Protein AF-A0A9E2L867-F1 (afdb_monomer_lite)

Sequence (246 aa):
GWSMGWKINLWARMQDGDHAHDILELALRHHSTAGGGIYYNLYDAHAPFQIDGNFGACAGIAEMLMQSHTDTIQVLPALPQVWRNGSVKGLKAIGDFTVNVSWKDLKAQTVDIISNQGSPLYVSYPGISTATVYVNEKEVKTESNDWNAISIPAKKGDKVKIDCSKISTQINQTVDNSDFSLDVRNNTVTVKGCNVHQVVVYDVEGHILLTTQKPCFKLKNHASPMYLIQVTDKKGNVNTRKLVLS

Organism: NCBI:txid2838725

pLDDT: mean 86.7, std 15.32, range [28.11, 98.81]

Structure (mmCIF, N/CA/C/O backbone):
data_AF-A0A9E2L867-F1
#
_entry.id   AF-A0A9E2L867-F1
#
loop_
_atom_site.group_PDB
_atom_site.id
_atom_site.type_symbol
_atom_site.label_atom_id
_atom_site.label_alt_id
_atom_site.label_comp_id
_atom_site.label_asym_id
_atom_site.label_entity_id
_atom_site.label_seq_id
_atom_site.pdbx_PDB_ins_code
_atom_site.Cartn_x
_atom_site.Cartn_y
_atom_site.Cartn_z
_atom_site.occupancy
_atom_site.B_iso_or_equiv
_atom_site.auth_seq_id
_atom_site.auth_comp_id
_atom_site.auth_asym_id
_atom_site.auth_atom_id
_atom_site.pdbx_PDB_model_num
ATOM 1 N N . GLY A 1 1 ? 12.820 -5.263 -19.225 1.00 88.81 1 GLY A N 1
ATOM 2 C CA . GLY A 1 1 ? 11.409 -5.317 -18.858 1.00 88.81 1 GLY A CA 1
ATOM 3 C C . GLY A 1 1 ? 11.121 -6.084 -17.604 1.00 88.81 1 GLY A C 1
ATOM 4 O O . GLY A 1 1 ? 11.364 -5.545 -16.527 1.00 88.81 1 GLY A O 1
ATOM 5 N N . TRP A 1 2 ? 10.666 -7.339 -17.727 1.00 94.50 2 TRP A N 1
ATOM 6 C CA . TRP A 1 2 ? 10.175 -8.169 -16.611 1.00 94.50 2 TRP A CA 1
ATOM 7 C C . TRP A 1 2 ? 10.971 -8.084 -15.308 1.00 94.50 2 TRP A C 1
ATOM 9 O O . TRP A 1 2 ? 10.367 -8.009 -14.246 1.00 94.50 2 TRP A O 1
ATOM 19 N N . SER A 1 3 ? 12.310 -8.076 -15.352 1.00 96.38 3 SER A N 1
ATOM 20 C CA . SER A 1 3 ? 13.127 -8.029 -14.130 1.00 96.38 3 SER A CA 1
ATOM 21 C C . SER A 1 3 ? 12.886 -6.747 -13.326 1.00 96.38 3 SER A C 1
ATOM 23 O O . SER A 1 3 ? 12.857 -6.794 -12.100 1.00 96.38 3 SER A O 1
ATOM 25 N N . MET A 1 4 ? 12.664 -5.613 -13.996 1.00 96.56 4 MET A N 1
ATOM 26 C CA . MET A 1 4 ? 12.284 -4.362 -13.335 1.00 96.56 4 MET A CA 1
ATOM 27 C C . MET A 1 4 ? 10.847 -4.438 -12.823 1.00 96.56 4 MET A C 1
ATOM 29 O O . MET A 1 4 ? 10.626 -4.156 -11.652 1.00 96.56 4 MET A O 1
ATOM 33 N N . GLY A 1 5 ? 9.904 -4.924 -13.640 1.00 97.69 5 GLY A N 1
ATOM 34 C CA . GLY A 1 5 ? 8.522 -5.168 -13.207 1.00 97.69 5 GLY A CA 1
ATOM 35 C C . GLY A 1 5 ? 8.452 -6.016 -11.932 1.00 97.69 5 GLY A C 1
ATOM 36 O O . GLY A 1 5 ? 7.800 -5.639 -10.962 1.00 97.69 5 GLY A O 1
ATOM 37 N N . TRP A 1 6 ? 9.204 -7.115 -11.875 1.00 98.56 6 TRP A N 1
ATOM 38 C CA . TRP A 1 6 ? 9.294 -7.974 -10.696 1.00 98.56 6 TRP A CA 1
ATOM 39 C C . TRP A 1 6 ? 9.925 -7.246 -9.503 1.00 98.56 6 TRP A C 1
ATOM 41 O O . TRP A 1 6 ? 9.378 -7.288 -8.405 1.00 98.56 6 TRP A O 1
ATOM 51 N N . LYS A 1 7 ? 11.032 -6.523 -9.703 1.00 98.44 7 LYS A N 1
ATOM 52 C CA . LYS A 1 7 ? 11.689 -5.759 -8.630 1.00 98.44 7 LYS A CA 1
ATOM 53 C C . LYS A 1 7 ? 10.795 -4.675 -8.027 1.00 98.44 7 LYS A C 1
ATOM 55 O O . LYS A 1 7 ? 10.839 -4.516 -6.815 1.00 98.44 7 LYS A O 1
ATOM 60 N N . ILE A 1 8 ? 9.966 -3.986 -8.819 1.00 98.75 8 ILE A N 1
ATOM 61 C CA . ILE A 1 8 ? 8.985 -3.018 -8.290 1.00 98.75 8 ILE A CA 1
ATOM 62 C C . ILE A 1 8 ? 8.047 -3.723 -7.300 1.00 98.75 8 ILE A C 1
ATOM 64 O O . ILE A 1 8 ? 7.869 -3.252 -6.182 1.00 98.75 8 ILE A O 1
ATOM 68 N N . ASN A 1 9 ? 7.505 -4.888 -7.672 1.00 98.81 9 ASN A N 1
ATOM 69 C CA . ASN A 1 9 ? 6.627 -5.672 -6.795 1.00 98.81 9 ASN A CA 1
ATOM 70 C C . ASN A 1 9 ? 7.356 -6.174 -5.535 1.00 98.81 9 ASN A C 1
ATOM 72 O O . ASN A 1 9 ? 6.785 -6.153 -4.448 1.00 98.81 9 ASN A O 1
ATOM 76 N N . LEU A 1 10 ? 8.615 -6.611 -5.658 1.00 98.38 10 LEU A N 1
ATOM 77 C CA . LEU A 1 10 ? 9.413 -7.056 -4.509 1.00 98.38 10 LEU A CA 1
ATOM 78 C C . LEU A 1 10 ? 9.672 -5.914 -3.521 1.00 98.38 10 LEU A C 1
ATOM 80 O O . LEU A 1 10 ? 9.473 -6.102 -2.326 1.00 98.38 10 LEU A O 1
ATOM 84 N N . TRP A 1 11 ? 10.061 -4.734 -4.004 1.00 96.88 11 TRP A N 1
ATOM 85 C CA . TRP A 1 11 ? 10.279 -3.569 -3.144 1.00 96.88 11 TRP A CA 1
ATOM 86 C C . TRP A 1 11 ? 8.982 -3.044 -2.529 1.00 96.88 11 TRP A C 1
ATOM 88 O O . TRP A 1 11 ? 8.958 -2.730 -1.341 1.00 96.88 11 TRP A O 1
ATOM 98 N N . ALA A 1 12 ? 7.874 -3.072 -3.277 1.00 96.25 12 ALA A N 1
ATOM 99 C CA . ALA A 1 12 ? 6.555 -2.785 -2.723 1.00 96.25 12 ALA A CA 1
ATOM 100 C C . ALA A 1 12 ? 6.206 -3.742 -1.565 1.00 96.25 12 ALA A C 1
ATOM 102 O O . ALA A 1 12 ? 5.717 -3.310 -0.522 1.00 96.25 12 ALA A O 1
ATOM 103 N N . ARG A 1 13 ? 6.518 -5.040 -1.697 1.00 93.88 13 ARG A N 1
ATOM 104 C CA . ARG A 1 13 ? 6.331 -6.042 -0.629 1.00 93.88 13 ARG A CA 1
ATOM 105 C C . ARG A 1 13 ? 7.261 -5.863 0.563 1.00 93.88 13 ARG A C 1
ATOM 107 O O . ARG A 1 13 ? 6.879 -6.217 1.671 1.00 93.88 13 ARG A O 1
ATOM 114 N N . MET A 1 14 ? 8.444 -5.298 0.348 1.00 91.25 14 MET A N 1
ATOM 115 C CA . MET A 1 14 ? 9.359 -4.888 1.418 1.00 91.25 14 MET A CA 1
ATOM 116 C C . MET A 1 14 ? 8.940 -3.569 2.086 1.00 91.25 14 MET A C 1
ATOM 118 O O . MET A 1 14 ? 9.647 -3.102 2.971 1.00 91.25 14 MET A O 1
ATOM 122 N N . GLN A 1 15 ? 7.807 -2.982 1.677 1.00 92.38 15 GLN A N 1
ATOM 123 C CA . GLN A 1 15 ? 7.295 -1.703 2.181 1.00 92.38 15 GLN A CA 1
ATOM 124 C C . GLN A 1 15 ? 8.260 -0.527 1.943 1.00 92.38 15 GLN A C 1
ATOM 126 O O . GLN A 1 15 ? 8.223 0.482 2.644 1.00 92.38 15 GLN A O 1
ATOM 131 N N . ASP A 1 16 ? 9.102 -0.636 0.911 1.00 93.62 16 ASP A N 1
ATOM 132 C CA . ASP A 1 16 ? 10.067 0.387 0.514 1.00 93.62 16 ASP A CA 1
ATOM 133 C C . ASP A 1 16 ? 9.605 1.066 -0.783 1.00 93.62 16 ASP A C 1
ATOM 135 O O . ASP A 1 16 ? 9.941 0.667 -1.904 1.00 93.62 16 ASP A O 1
ATOM 139 N N . GLY A 1 17 ? 8.745 2.073 -0.610 1.00 89.81 17 GLY A N 1
ATOM 140 C CA . GLY A 1 17 ? 8.107 2.786 -1.716 1.00 89.81 17 GLY A CA 1
ATOM 141 C C . GLY A 1 17 ? 9.085 3.581 -2.575 1.00 89.81 17 GLY A C 1
ATOM 142 O O . GLY A 1 17 ? 8.927 3.635 -3.793 1.00 89.81 17 GLY A O 1
ATOM 143 N N . ASP A 1 18 ? 10.117 4.161 -1.965 1.00 94.56 18 ASP A N 1
ATOM 144 C CA . ASP A 1 18 ? 11.097 4.976 -2.685 1.00 94.56 18 ASP A CA 1
ATOM 145 C C . ASP A 1 18 ? 11.961 4.102 -3.604 1.00 94.56 18 ASP A C 1
ATOM 147 O O . ASP A 1 18 ? 12.069 4.397 -4.794 1.00 94.56 18 ASP A O 1
ATOM 151 N N . HIS A 1 19 ? 12.461 2.955 -3.127 1.00 94.88 19 HIS A N 1
ATOM 152 C CA . HIS A 1 19 ? 13.177 2.025 -4.007 1.00 94.88 19 HIS A CA 1
ATOM 153 C C . HIS A 1 19 ? 12.268 1.430 -5.090 1.00 94.88 19 HIS A C 1
ATOM 155 O O . HIS A 1 19 ? 12.700 1.262 -6.233 1.00 94.88 19 HIS A O 1
ATOM 161 N N . ALA A 1 20 ? 11.006 1.119 -4.775 1.00 97.31 20 ALA A N 1
ATOM 162 C CA . ALA A 1 20 ? 10.052 0.662 -5.785 1.00 97.31 20 ALA A CA 1
ATOM 163 C C . ALA A 1 20 ? 9.837 1.725 -6.881 1.00 97.31 20 ALA A C 1
ATOM 165 O O . ALA A 1 20 ? 9.810 1.387 -8.070 1.00 97.31 20 ALA A O 1
ATOM 166 N N . HIS A 1 21 ? 9.758 3.001 -6.497 1.00 98.31 21 HIS A N 1
ATOM 167 C CA . HIS A 1 21 ? 9.667 4.130 -7.417 1.00 98.31 21 HIS A CA 1
ATOM 168 C C . HIS A 1 21 ? 10.936 4.307 -8.262 1.00 98.31 21 HIS A C 1
ATOM 170 O O . HIS A 1 21 ? 10.825 4.479 -9.473 1.00 98.31 21 HIS A O 1
ATOM 176 N N . ASP A 1 22 ? 12.130 4.182 -7.681 1.00 97.62 22 ASP A N 1
ATOM 177 C CA . ASP A 1 22 ? 13.393 4.258 -8.428 1.00 97.62 22 ASP A CA 1
ATOM 178 C C . ASP A 1 22 ? 13.456 3.205 -9.548 1.00 97.62 22 ASP A C 1
ATOM 180 O O . ASP A 1 22 ? 13.860 3.488 -10.681 1.00 97.62 22 ASP A O 1
ATOM 184 N N . ILE A 1 23 ? 13.008 1.973 -9.272 1.00 98.12 23 ILE A N 1
ATOM 185 C CA . ILE A 1 23 ? 12.921 0.929 -10.304 1.00 98.12 23 ILE A CA 1
ATOM 186 C C . ILE A 1 23 ? 11.825 1.245 -11.330 1.00 98.12 23 ILE A C 1
ATOM 188 O O . ILE A 1 23 ? 12.016 0.965 -12.515 1.00 98.12 23 ILE A O 1
ATOM 192 N N . LEU A 1 24 ? 10.697 1.832 -10.918 1.00 98.25 24 LEU A N 1
ATOM 193 C CA . LEU A 1 24 ? 9.655 2.284 -11.844 1.00 98.25 24 LEU A CA 1
ATOM 194 C C . LEU A 1 24 ? 10.183 3.366 -12.797 1.00 98.25 24 LEU A C 1
ATOM 196 O O . LEU A 1 24 ? 9.936 3.279 -13.999 1.00 98.25 24 LEU A O 1
ATOM 200 N N . GLU A 1 25 ? 10.964 4.332 -12.310 1.00 97.19 25 GLU A N 1
ATOM 201 C CA . GLU A 1 25 ? 11.621 5.319 -13.169 1.00 97.19 25 GLU A CA 1
ATOM 202 C C . GLU A 1 25 ? 12.556 4.652 -14.177 1.00 97.19 25 GLU A C 1
ATOM 204 O O . GLU A 1 25 ? 12.525 4.993 -15.359 1.00 97.19 25 GLU A O 1
ATOM 209 N N . LEU A 1 26 ? 13.359 3.673 -13.741 1.00 95.25 26 LEU A N 1
ATOM 210 C CA . LEU A 1 26 ? 14.217 2.892 -14.637 1.00 95.25 26 LEU A CA 1
ATOM 211 C C . LEU A 1 26 ? 13.401 2.133 -15.691 1.00 95.25 26 LEU A C 1
ATOM 213 O O . LEU A 1 26 ? 13.794 2.114 -16.858 1.00 95.25 26 LEU A O 1
ATOM 217 N N . ALA A 1 27 ? 12.263 1.551 -15.304 1.00 96.06 27 ALA A N 1
ATOM 218 C CA . ALA A 1 27 ? 11.367 0.845 -16.214 1.00 96.06 27 ALA A CA 1
ATOM 219 C C . ALA A 1 27 ? 10.760 1.771 -17.275 1.00 96.06 27 ALA A C 1
ATOM 221 O O . ALA A 1 27 ? 10.546 1.334 -18.400 1.00 96.06 27 ALA A O 1
ATOM 222 N N . LEU A 1 28 ? 10.541 3.047 -16.945 1.00 95.81 28 LEU A N 1
ATOM 223 C CA . LEU A 1 28 ? 9.977 4.060 -17.840 1.00 95.81 28 LEU A CA 1
ATOM 224 C C . LEU A 1 28 ? 11.028 4.822 -18.667 1.00 95.81 28 LEU A C 1
ATOM 226 O O . LEU A 1 28 ? 10.673 5.713 -19.441 1.00 95.81 28 LEU A O 1
ATOM 230 N N . ARG A 1 29 ? 12.322 4.498 -18.551 1.00 94.69 29 ARG A N 1
ATOM 231 C CA . ARG A 1 29 ? 13.351 5.107 -19.409 1.00 94.69 29 ARG A CA 1
ATOM 232 C C . ARG A 1 29 ? 13.223 4.610 -20.841 1.00 94.69 29 ARG A C 1
ATOM 234 O O . ARG A 1 29 ? 13.004 3.426 -21.083 1.00 94.69 29 ARG A O 1
ATOM 241 N N . HIS A 1 30 ? 13.423 5.511 -21.800 1.00 93.88 30 HIS A N 1
ATOM 242 C CA . HIS A 1 30 ? 13.415 5.133 -23.207 1.00 93.88 30 HIS A CA 1
ATOM 243 C C . HIS A 1 30 ? 14.561 4.158 -23.514 1.00 93.88 30 HIS A C 1
ATOM 245 O O . HIS A 1 30 ? 15.718 4.416 -23.175 1.00 93.88 30 HIS A O 1
ATOM 251 N N . HIS A 1 31 ? 14.244 3.055 -24.187 1.00 89.19 31 HIS A N 1
ATOM 252 C CA . HIS A 1 31 ? 15.231 2.086 -24.643 1.00 89.19 31 HIS A CA 1
ATOM 253 C C . HIS A 1 31 ? 16.136 2.715 -25.715 1.00 89.19 31 HIS A C 1
ATOM 255 O O . HIS A 1 31 ? 15.649 3.266 -26.700 1.00 89.19 31 HIS A O 1
ATOM 261 N N . SER A 1 32 ? 17.455 2.648 -25.537 1.00 80.56 32 SER A N 1
ATOM 262 C CA . SER A 1 32 ? 18.424 3.208 -26.490 1.00 80.56 32 SER A CA 1
ATOM 263 C C . SER A 1 32 ? 19.054 2.128 -27.374 1.00 80.56 32 SER A C 1
ATOM 265 O O . SER A 1 32 ? 18.771 2.062 -28.566 1.00 80.56 32 SER A O 1
ATOM 267 N N . THR A 1 33 ? 19.905 1.283 -26.794 1.00 71.69 33 THR A N 1
ATOM 268 C CA . THR A 1 33 ? 20.704 0.282 -27.531 1.00 71.69 33 THR A CA 1
ATOM 269 C C . THR A 1 33 ? 20.981 -0.989 -26.729 1.00 71.69 33 THR A C 1
ATOM 271 O O . THR A 1 33 ? 21.202 -2.044 -27.317 1.00 71.69 33 THR A O 1
ATOM 274 N N . ALA A 1 34 ? 20.961 -0.917 -25.394 1.00 70.69 34 ALA A N 1
ATOM 275 C CA . ALA A 1 34 ? 21.124 -2.055 -24.495 1.00 70.69 34 ALA A CA 1
ATOM 276 C C . ALA A 1 34 ? 20.344 -1.821 -23.191 1.00 70.69 34 ALA A C 1
ATOM 278 O O . ALA A 1 34 ? 20.189 -0.683 -22.752 1.00 70.69 34 ALA A O 1
ATOM 279 N N . GLY A 1 35 ? 19.881 -2.906 -22.566 1.00 78.69 35 GLY A N 1
ATOM 280 C CA . GLY A 1 35 ? 19.093 -2.857 -21.333 1.00 78.69 35 GLY A CA 1
ATOM 281 C C . GLY A 1 35 ? 17.586 -2.701 -21.559 1.00 78.69 35 GLY A C 1
ATOM 282 O O . GLY A 1 35 ? 17.114 -2.499 -22.680 1.00 78.69 35 GLY A O 1
ATOM 283 N N . GLY A 1 36 ? 16.832 -2.848 -20.469 1.00 89.00 36 GLY A N 1
ATOM 284 C CA . GLY A 1 36 ? 15.380 -2.700 -20.486 1.00 89.00 36 GLY A CA 1
ATOM 285 C C . GLY A 1 36 ? 14.922 -1.241 -20.442 1.00 89.00 36 GLY A C 1
ATOM 286 O O . GLY A 1 36 ? 15.728 -0.342 -20.226 1.00 89.00 36 GLY A O 1
ATOM 287 N N . GLY A 1 37 ? 13.623 -1.026 -20.626 1.00 94.62 37 GLY A N 1
ATOM 288 C CA . GLY A 1 37 ? 12.999 0.297 -20.620 1.00 94.62 37 GLY A CA 1
ATOM 289 C C . GLY A 1 37 ? 11.674 0.255 -21.372 1.00 94.62 37 GLY A C 1
ATOM 290 O O . GLY A 1 37 ? 11.035 -0.794 -21.422 1.00 94.62 37 GLY A O 1
ATOM 291 N N . ILE A 1 38 ? 11.319 1.351 -22.033 1.00 96.94 38 ILE A N 1
ATOM 292 C CA . ILE A 1 38 ? 10.152 1.447 -22.916 1.00 96.94 38 ILE A CA 1
ATOM 293 C C . ILE A 1 38 ? 10.519 1.983 -24.300 1.00 96.94 38 ILE A C 1
ATOM 295 O O . ILE A 1 38 ? 11.453 2.766 -24.460 1.00 96.94 38 ILE A O 1
ATOM 299 N N . TYR A 1 39 ? 9.757 1.591 -25.313 1.00 96.56 39 TYR A N 1
ATOM 300 C CA . TYR A 1 39 ? 9.776 2.221 -26.633 1.00 96.56 39 TYR A CA 1
ATOM 301 C C . TYR A 1 39 ? 8.926 3.506 -26.652 1.00 96.56 39 TYR A C 1
ATOM 303 O O . TYR A 1 39 ? 8.175 3.786 -25.718 1.00 96.56 39 TYR A O 1
ATOM 311 N N . TYR A 1 40 ? 8.972 4.271 -27.751 1.00 95.25 40 TYR A N 1
ATOM 312 C CA . TYR A 1 40 ? 8.141 5.473 -27.947 1.00 95.25 40 TYR A CA 1
ATOM 313 C C . TYR A 1 40 ? 6.630 5.237 -27.791 1.00 95.25 40 TYR A C 1
ATOM 315 O O . TYR A 1 40 ? 5.901 6.150 -27.415 1.00 95.25 40 TYR A O 1
ATOM 323 N N . ASN A 1 41 ? 6.150 4.022 -28.064 1.00 96.88 41 ASN A N 1
ATOM 324 C CA . ASN A 1 41 ? 4.749 3.628 -27.883 1.00 96.88 41 ASN A CA 1
ATOM 325 C C . ASN A 1 41 ? 4.447 3.083 -26.470 1.00 96.88 41 ASN A C 1
ATOM 327 O O . ASN A 1 41 ? 3.397 2.479 -26.268 1.00 96.88 41 ASN A O 1
ATOM 331 N N . LEU A 1 42 ? 5.364 3.271 -25.513 1.00 97.38 42 LEU A N 1
ATOM 332 C CA . LEU A 1 42 ? 5.300 2.786 -24.129 1.00 97.38 42 LEU A CA 1
ATOM 333 C C . LEU A 1 42 ? 5.305 1.258 -23.972 1.00 97.38 42 LEU A C 1
ATOM 335 O O . LEU A 1 42 ? 5.071 0.751 -22.873 1.00 97.38 42 LEU A O 1
ATOM 339 N N . TYR A 1 43 ? 5.578 0.504 -25.037 1.00 97.62 43 TYR A N 1
ATOM 340 C CA . TYR A 1 43 ? 5.777 -0.936 -24.913 1.00 97.62 43 TYR A CA 1
ATOM 341 C C . TYR A 1 43 ? 7.076 -1.220 -24.179 1.00 97.62 43 TYR A C 1
ATOM 343 O O . TYR A 1 43 ? 8.097 -0.588 -24.449 1.00 97.62 43 TYR A O 1
ATOM 351 N N . ASP A 1 44 ? 7.028 -2.184 -23.267 1.00 97.50 44 ASP A N 1
ATOM 352 C CA . ASP A 1 44 ? 8.193 -2.622 -22.525 1.00 97.50 44 ASP A CA 1
ATOM 353 C C . ASP A 1 44 ? 9.240 -3.244 -23.454 1.00 97.50 44 ASP A C 1
ATOM 355 O O . ASP A 1 44 ? 8.944 -3.997 -24.388 1.00 97.50 44 ASP A O 1
ATOM 359 N N . ALA A 1 45 ? 10.490 -2.890 -23.183 1.00 96.06 45 ALA A N 1
ATOM 360 C CA . ALA A 1 45 ? 11.661 -3.405 -23.852 1.00 96.06 45 ALA A CA 1
ATOM 361 C C . ALA A 1 45 ? 12.399 -4.381 -22.929 1.00 96.06 45 ALA A C 1
ATOM 363 O O . ALA A 1 45 ? 12.858 -4.033 -21.830 1.00 96.06 45 ALA A O 1
ATOM 364 N N . HIS A 1 46 ? 12.601 -5.605 -23.418 1.00 92.31 46 HIS A N 1
ATOM 365 C CA . HIS A 1 46 ? 13.541 -6.548 -22.834 1.00 92.31 46 HIS A CA 1
ATOM 366 C C . HIS A 1 46 ? 15.007 -6.182 -23.134 1.00 92.31 46 HIS A C 1
ATOM 368 O O . HIS A 1 46 ? 15.767 -6.040 -22.176 1.00 92.31 46 HIS A O 1
ATOM 374 N N . ALA A 1 47 ? 15.476 -5.965 -24.376 1.00 86.50 47 ALA A N 1
ATOM 375 C CA . ALA A 1 47 ? 14.843 -6.023 -25.713 1.00 86.50 47 ALA A CA 1
ATOM 376 C C . ALA A 1 47 ? 14.783 -7.452 -26.323 1.00 86.50 47 ALA A C 1
ATOM 378 O O . ALA A 1 47 ? 15.566 -8.307 -25.890 1.00 86.50 47 ALA A O 1
ATOM 379 N N . PRO A 1 48 ? 13.898 -7.740 -27.312 1.00 92.69 48 PRO A N 1
ATOM 380 C CA . PRO A 1 48 ? 12.931 -6.852 -27.989 1.00 92.69 48 PRO A CA 1
ATOM 381 C C . PRO A 1 48 ? 11.675 -6.581 -27.132 1.00 92.69 48 PRO A C 1
ATOM 383 O O . PRO A 1 48 ? 11.735 -6.707 -25.911 1.00 92.69 48 PRO A O 1
ATOM 386 N N . PHE A 1 49 ? 10.552 -6.187 -27.742 1.00 96.00 49 PHE A N 1
ATOM 387 C CA . PHE A 1 49 ? 9.267 -6.054 -27.048 1.00 96.00 49 PHE A CA 1
ATOM 388 C C . PHE A 1 49 ? 8.906 -7.320 -26.264 1.00 96.00 49 PHE A C 1
ATOM 390 O O . PHE A 1 49 ? 8.885 -8.415 -26.829 1.00 96.00 49 PHE A O 1
ATOM 397 N N . GLN A 1 50 ? 8.587 -7.139 -24.983 1.00 96.81 50 GLN A N 1
ATOM 398 C CA . GLN A 1 50 ? 7.993 -8.156 -24.124 1.00 96.81 50 GLN A CA 1
ATOM 399 C C . GLN A 1 50 ? 6.952 -7.495 -23.229 1.00 96.81 50 GLN A C 1
ATOM 401 O O . GLN A 1 50 ? 7.254 -6.559 -22.510 1.00 96.81 50 GLN A O 1
ATOM 406 N N . ILE A 1 51 ? 5.708 -7.966 -23.254 1.00 98.06 51 ILE A N 1
ATOM 407 C CA . ILE A 1 51 ? 4.611 -7.284 -22.544 1.00 98.06 51 ILE A CA 1
ATOM 408 C C . ILE A 1 51 ? 4.663 -7.457 -21.014 1.00 98.06 51 ILE A C 1
ATOM 410 O O . ILE A 1 51 ? 3.968 -6.763 -20.271 1.00 98.06 51 ILE A O 1
ATOM 414 N N . ASP A 1 52 ? 5.486 -8.388 -20.533 1.00 98.25 52 ASP A N 1
ATOM 415 C CA . ASP A 1 52 ? 5.618 -8.733 -19.118 1.00 98.25 52 ASP A CA 1
ATOM 416 C C . ASP A 1 52 ? 5.990 -7.536 -18.229 1.00 98.25 52 ASP A C 1
ATOM 418 O O . ASP A 1 52 ? 5.417 -7.378 -17.150 1.00 98.25 52 ASP A O 1
ATOM 422 N N . GLY A 1 53 ? 6.881 -6.650 -18.679 1.00 97.75 53 GLY A N 1
ATOM 423 C CA . GLY A 1 53 ? 7.265 -5.459 -17.926 1.00 97.75 53 GLY A CA 1
ATOM 424 C C . GLY A 1 53 ? 6.145 -4.424 -17.814 1.00 97.75 53 GLY A C 1
ATOM 425 O O . GLY A 1 53 ? 6.003 -3.819 -16.752 1.00 97.75 53 GLY A O 1
ATOM 426 N N . ASN A 1 54 ? 5.283 -4.282 -18.830 1.00 98.56 54 ASN A N 1
ATOM 427 C CA . ASN A 1 54 ? 4.105 -3.411 -18.747 1.00 98.56 54 ASN A CA 1
ATOM 428 C C . ASN A 1 54 ? 3.139 -3.888 -17.653 1.00 98.56 54 ASN A C 1
ATOM 430 O O . ASN A 1 54 ? 2.725 -3.101 -16.798 1.00 98.56 54 ASN A O 1
ATOM 434 N N . PHE A 1 55 ? 2.798 -5.181 -17.658 1.00 98.69 55 PHE A N 1
ATOM 435 C CA . PHE A 1 55 ? 1.908 -5.754 -16.645 1.00 98.69 55 PHE A CA 1
ATOM 436 C C . PHE A 1 55 ? 2.554 -5.759 -15.258 1.00 98.69 55 PHE A C 1
ATOM 438 O O . PHE A 1 55 ? 1.899 -5.407 -14.279 1.00 98.69 55 PHE A O 1
ATOM 445 N N . GLY A 1 56 ? 3.846 -6.081 -15.177 1.00 98.56 56 GLY A N 1
ATOM 446 C CA . GLY A 1 56 ? 4.609 -6.059 -13.934 1.00 98.56 56 GLY A CA 1
ATOM 447 C C . GLY A 1 56 ? 4.673 -4.668 -13.302 1.00 98.56 56 GLY A C 1
ATOM 448 O O . GLY A 1 56 ? 4.459 -4.545 -12.099 1.00 98.56 56 GLY A O 1
ATOM 449 N N . ALA A 1 57 ? 4.901 -3.617 -14.096 1.00 98.50 57 ALA A N 1
ATOM 450 C CA . ALA A 1 57 ? 4.902 -2.237 -13.610 1.00 98.50 57 ALA A CA 1
ATOM 451 C C . ALA A 1 57 ? 3.514 -1.803 -13.114 1.00 98.50 57 ALA A C 1
ATOM 453 O O . ALA A 1 57 ? 3.405 -1.221 -12.037 1.00 98.50 57 ALA A O 1
ATOM 454 N N . CYS A 1 58 ? 2.446 -2.136 -13.849 1.00 98.62 58 CYS A N 1
ATOM 455 C CA . CYS A 1 58 ? 1.074 -1.853 -13.422 1.00 98.62 58 CYS A CA 1
ATOM 456 C C . CYS A 1 58 ? 0.733 -2.550 -12.092 1.00 98.62 58 CYS A C 1
ATOM 458 O O . CYS A 1 58 ? 0.235 -1.901 -11.171 1.00 98.62 58 CYS A O 1
ATOM 460 N N . ALA A 1 59 ? 1.067 -3.838 -11.964 1.00 98.75 59 ALA A N 1
ATOM 461 C CA . ALA A 1 59 ? 0.895 -4.590 -10.722 1.00 98.75 59 ALA A CA 1
ATOM 462 C C . ALA A 1 59 ? 1.716 -3.991 -9.569 1.00 98.75 59 ALA A C 1
ATOM 464 O O . ALA A 1 59 ? 1.194 -3.809 -8.474 1.00 98.75 59 ALA A O 1
ATOM 465 N N . GLY A 1 60 ? 2.964 -3.593 -9.832 1.00 98.69 60 GLY A N 1
ATOM 466 C CA . GLY A 1 60 ? 3.836 -2.979 -8.833 1.00 98.69 60 GLY A CA 1
ATOM 467 C C . GLY A 1 60 ? 3.303 -1.642 -8.313 1.00 98.69 60 GLY A C 1
ATOM 468 O O . GLY A 1 60 ? 3.348 -1.392 -7.113 1.00 98.69 60 GLY A O 1
ATOM 469 N N . ILE A 1 61 ? 2.724 -0.811 -9.189 1.00 98.81 61 ILE A N 1
ATOM 470 C CA . ILE A 1 61 ? 2.037 0.425 -8.782 1.00 98.81 61 ILE A CA 1
ATOM 471 C C . ILE A 1 61 ? 0.853 0.114 -7.860 1.00 98.81 61 ILE A C 1
ATOM 473 O O . ILE A 1 61 ? 0.679 0.790 -6.846 1.00 98.81 61 ILE A O 1
ATOM 477 N N . ALA A 1 62 ? 0.055 -0.909 -8.177 1.00 98.75 62 ALA A N 1
ATOM 478 C CA . ALA A 1 62 ? -1.046 -1.324 -7.313 1.00 98.75 62 ALA A CA 1
ATOM 479 C C . ALA A 1 62 ? -0.542 -1.813 -5.941 1.00 98.75 62 ALA A C 1
ATOM 481 O O . ALA A 1 62 ? -1.059 -1.355 -4.926 1.00 98.75 62 ALA A O 1
ATOM 482 N N . GLU A 1 63 ? 0.502 -2.649 -5.903 1.00 98.69 63 GLU A N 1
ATOM 483 C CA . GLU A 1 63 ? 1.089 -3.199 -4.668 1.00 98.69 63 GLU A CA 1
ATOM 484 C C . GLU A 1 63 ? 1.753 -2.138 -3.775 1.00 98.69 63 GLU A C 1
ATOM 486 O O . GLU A 1 63 ? 1.795 -2.306 -2.555 1.00 98.69 63 GLU A O 1
ATOM 491 N N . MET A 1 64 ? 2.249 -1.031 -4.344 1.00 98.69 64 MET A N 1
ATOM 492 C CA . MET A 1 64 ? 2.726 0.113 -3.552 1.00 98.69 64 MET A CA 1
ATOM 493 C C . MET A 1 64 ? 1.585 0.817 -2.805 1.00 98.69 64 MET A C 1
ATOM 495 O O . MET A 1 64 ? 1.759 1.295 -1.682 1.00 98.69 64 MET A O 1
ATOM 499 N N . LEU A 1 65 ? 0.404 0.882 -3.427 1.00 98.81 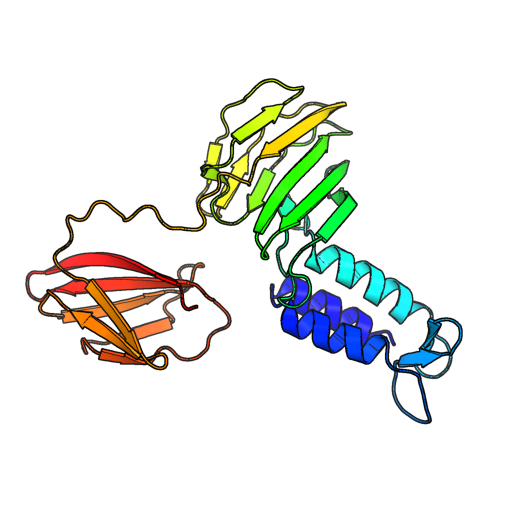65 LEU A N 1
ATOM 500 C CA . LEU A 1 65 ? -0.753 1.627 -2.929 1.00 98.81 65 LEU A CA 1
ATOM 501 C C . LEU A 1 65 ? -1.688 0.779 -2.057 1.00 98.81 65 LEU A C 1
ATOM 503 O O . LEU A 1 65 ? -2.368 1.325 -1.185 1.00 98.81 65 LEU A O 1
ATOM 507 N N . MET A 1 66 ? -1.739 -0.535 -2.277 1.00 98.62 66 MET A N 1
ATOM 508 C CA . MET A 1 66 ? -2.563 -1.461 -1.507 1.00 98.62 66 MET A CA 1
ATOM 509 C C . MET A 1 66 ? -2.044 -2.896 -1.613 1.00 98.62 66 MET A C 1
ATOM 511 O O . MET A 1 66 ? -1.749 -3.374 -2.703 1.00 98.62 66 MET A O 1
ATOM 515 N N . GLN A 1 67 ? -2.047 -3.622 -0.497 1.00 98.19 67 GLN A N 1
ATOM 516 C CA . GLN A 1 67 ? -1.805 -5.068 -0.469 1.00 98.19 67 GLN A CA 1
ATOM 517 C C . GLN A 1 67 ? -2.960 -5.784 0.230 1.00 98.19 67 GLN A C 1
ATOM 519 O O . GLN A 1 67 ? -3.631 -5.205 1.077 1.00 98.19 67 GLN A O 1
ATOM 524 N N . SER A 1 68 ? -3.223 -7.043 -0.130 1.00 97.12 68 SER A N 1
ATOM 525 C CA . SER A 1 68 ? -4.294 -7.839 0.505 1.00 97.12 68 SER A CA 1
ATOM 526 C C . SER A 1 68 ? -3.969 -9.325 0.679 1.00 97.12 68 SER A C 1
ATOM 528 O O . SER A 1 68 ? -4.851 -10.133 0.944 1.00 97.12 68 SER A O 1
ATOM 530 N N . HIS A 1 69 ? -2.697 -9.698 0.534 1.00 92.44 69 HIS A N 1
ATOM 531 C CA . HIS A 1 69 ? -2.247 -11.092 0.474 1.00 92.44 69 HIS A CA 1
ATOM 532 C C . HIS A 1 69 ? -2.242 -11.835 1.821 1.00 92.44 69 HIS A C 1
ATOM 534 O O . HIS A 1 69 ? -2.042 -13.044 1.832 1.00 92.44 69 HIS A O 1
ATOM 540 N N . THR A 1 70 ? -2.454 -11.133 2.937 1.00 87.25 70 THR A N 1
ATOM 541 C CA . THR A 1 70 ? -2.498 -11.697 4.300 1.00 87.25 70 THR A CA 1
ATOM 542 C C . THR A 1 70 ? -3.895 -11.581 4.917 1.00 87.25 70 THR A C 1
ATOM 544 O O . THR A 1 70 ? -4.023 -11.251 6.096 1.00 87.25 70 THR A O 1
ATOM 547 N N . ASP A 1 71 ? -4.944 -11.708 4.097 1.00 85.00 71 ASP A N 1
ATOM 548 C CA . ASP A 1 71 ? -6.358 -11.549 4.489 1.00 85.00 71 ASP A CA 1
ATOM 549 C C . ASP A 1 71 ? -6.693 -10.203 5.171 1.00 85.00 71 ASP A C 1
ATOM 551 O O . ASP A 1 71 ? -7.739 -10.027 5.791 1.00 85.00 71 ASP A O 1
ATOM 555 N N . THR A 1 72 ? -5.797 -9.224 5.036 1.00 92.38 72 THR A N 1
ATOM 556 C CA . THR A 1 72 ? -5.905 -7.870 5.580 1.00 92.38 72 THR A CA 1
ATOM 557 C C . THR A 1 72 ? -5.585 -6.882 4.476 1.00 92.38 72 THR A C 1
ATOM 559 O O . THR A 1 72 ? -4.552 -6.999 3.817 1.00 92.38 72 THR A O 1
ATOM 562 N N . ILE A 1 73 ? -6.458 -5.898 4.277 1.00 97.69 73 ILE A N 1
ATOM 563 C CA . ILE A 1 73 ? -6.229 -4.807 3.333 1.00 97.69 73 ILE A CA 1
ATOM 564 C C . ILE A 1 73 ? -5.238 -3.833 3.968 1.00 97.69 73 ILE A C 1
ATOM 566 O O . ILE A 1 73 ? -5.595 -3.073 4.866 1.00 97.69 73 ILE A O 1
ATOM 570 N N . GLN A 1 74 ? -3.998 -3.845 3.492 1.00 96.19 74 GLN A N 1
ATOM 571 C CA . GLN A 1 74 ? -2.974 -2.890 3.891 1.00 96.19 74 GLN A CA 1
ATOM 572 C C . GLN A 1 74 ? -3.058 -1.653 3.002 1.00 96.19 74 GLN A C 1
ATOM 574 O O . GLN A 1 74 ? -2.960 -1.751 1.777 1.00 96.19 74 GLN A O 1
ATOM 579 N N . VAL A 1 75 ? -3.257 -0.491 3.618 1.00 97.12 75 VAL A N 1
ATOM 580 C CA . VAL A 1 75 ? -3.445 0.786 2.921 1.00 97.12 75 VAL A CA 1
ATOM 581 C C . VAL A 1 75 ? -2.111 1.518 2.802 1.00 97.12 75 VAL A C 1
ATOM 583 O O . VAL A 1 75 ? -1.456 1.756 3.813 1.00 97.12 75 VAL A O 1
ATOM 586 N N . LEU A 1 76 ? -1.743 1.923 1.580 1.00 96.50 76 LEU A N 1
ATOM 587 C CA . LEU A 1 76 ? -0.512 2.668 1.275 1.00 96.50 76 LEU A CA 1
ATOM 588 C C . LEU A 1 76 ? 0.765 2.038 1.882 1.00 96.50 76 LEU A C 1
ATOM 590 O O . LEU A 1 76 ? 1.558 2.764 2.485 1.00 96.50 76 LEU A O 1
ATOM 594 N N . PRO A 1 77 ? 0.974 0.710 1.758 1.00 94.69 77 PRO A N 1
ATOM 595 C CA . PRO A 1 77 ? 2.066 0.017 2.443 1.00 94.69 77 PRO A CA 1
ATOM 596 C C . PRO A 1 77 ? 3.457 0.452 1.966 1.00 94.69 77 PRO A C 1
ATOM 598 O O . PRO A 1 77 ? 4.408 0.352 2.730 1.00 94.69 77 PRO A O 1
ATOM 601 N N . ALA A 1 78 ? 3.588 0.944 0.730 1.00 95.38 78 ALA A N 1
ATOM 602 C CA . ALA A 1 78 ? 4.856 1.400 0.167 1.00 95.38 78 ALA A CA 1
ATOM 603 C C . ALA A 1 78 ? 4.655 2.681 -0.664 1.00 95.38 78 ALA A C 1
ATOM 605 O O . ALA A 1 78 ? 5.037 2.741 -1.830 1.00 95.38 78 ALA A O 1
ATOM 606 N N . LEU A 1 79 ? 3.997 3.698 -0.092 1.00 96.12 79 LEU A N 1
ATOM 607 C CA . LEU A 1 79 ? 3.791 4.985 -0.768 1.00 96.12 79 LEU A CA 1
ATOM 608 C C . LEU A 1 79 ? 5.131 5.736 -0.928 1.00 96.12 79 LEU A C 1
ATOM 610 O O . LEU A 1 79 ? 5.725 6.098 0.090 1.00 96.12 79 LEU A O 1
ATOM 614 N N . PRO A 1 80 ? 5.589 6.035 -2.160 1.00 92.50 80 PRO A N 1
ATOM 615 C CA . PRO A 1 80 ? 6.814 6.803 -2.374 1.00 92.50 80 PRO A CA 1
ATOM 616 C C . PRO A 1 80 ? 6.671 8.252 -1.892 1.00 92.50 80 PRO A C 1
ATOM 618 O O . PRO A 1 80 ? 5.625 8.880 -2.088 1.00 92.50 80 PRO A O 1
ATOM 621 N N . GLN A 1 81 ? 7.744 8.835 -1.355 1.00 87.81 81 GLN A N 1
ATOM 622 C CA . GLN A 1 81 ? 7.783 10.219 -0.853 1.00 87.81 81 GLN A CA 1
ATOM 623 C C . GLN A 1 81 ? 7.422 11.249 -1.931 1.00 87.81 81 GLN A C 1
ATOM 625 O O . GLN A 1 81 ? 6.813 12.288 -1.658 1.00 87.81 81 GLN A O 1
ATOM 630 N N . VAL A 1 82 ? 7.767 10.949 -3.184 1.00 90.94 82 VAL A N 1
ATOM 631 C CA . VAL A 1 82 ? 7.466 11.800 -4.340 1.00 90.94 82 VAL A CA 1
ATOM 632 C C . VAL A 1 82 ? 5.966 11.875 -4.646 1.00 90.94 82 VAL A C 1
ATOM 634 O O . VAL A 1 82 ? 5.498 12.873 -5.196 1.00 90.94 82 VAL A O 1
ATOM 637 N N . TRP A 1 83 ? 5.170 10.883 -4.234 1.00 96.81 83 TRP A N 1
ATOM 638 C CA . TRP A 1 83 ? 3.712 10.873 -4.391 1.00 96.81 83 TRP A CA 1
ATOM 639 C C . TRP A 1 83 ? 3.039 11.525 -3.187 1.00 96.81 83 TRP A C 1
ATOM 64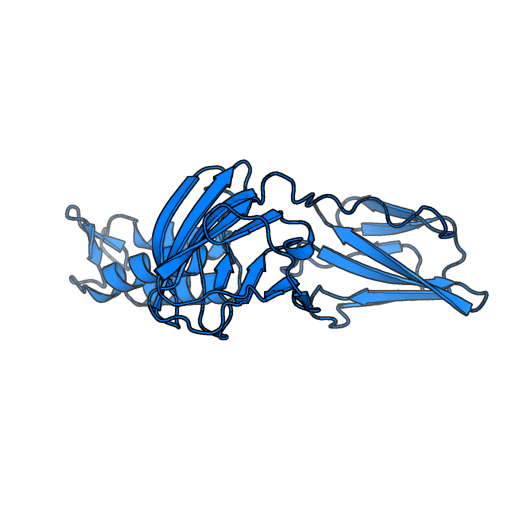1 O O . TRP A 1 83 ? 2.178 10.944 -2.533 1.00 96.81 83 TRP A O 1
ATOM 651 N N . ARG A 1 84 ? 3.420 12.768 -2.887 1.00 89.81 84 ARG A N 1
ATOM 652 C CA . ARG A 1 84 ? 2.995 13.470 -1.668 1.00 89.81 84 ARG A CA 1
ATOM 653 C C . ARG A 1 84 ? 1.478 13.573 -1.499 1.00 89.81 84 ARG A C 1
ATOM 655 O O . ARG A 1 84 ? 0.976 13.473 -0.382 1.00 89.81 84 ARG A O 1
ATOM 662 N N . ASN A 1 85 ? 0.751 13.785 -2.592 1.00 96.75 85 ASN A N 1
ATOM 663 C CA . ASN A 1 85 ? -0.704 13.914 -2.606 1.00 96.75 85 ASN A CA 1
ATOM 664 C C . ASN A 1 85 ? -1.268 13.107 -3.770 1.00 96.75 85 ASN A C 1
ATOM 666 O O . ASN A 1 85 ? -0.688 13.119 -4.856 1.00 96.75 85 ASN A O 1
ATOM 670 N N . GLY A 1 86 ? -2.417 12.468 -3.577 1.00 98.38 86 GLY A N 1
ATOM 671 C CA . GLY A 1 86 ? -3.037 11.707 -4.649 1.00 98.38 86 GLY A CA 1
ATOM 672 C C . GLY A 1 86 ? -4.253 10.908 -4.214 1.00 98.38 86 GLY A C 1
ATOM 673 O O . GLY A 1 86 ? -4.749 11.013 -3.091 1.00 98.38 86 GLY A O 1
ATOM 674 N N . SER A 1 87 ? -4.766 10.124 -5.154 1.00 98.69 87 SER A N 1
ATOM 675 C CA . SER A 1 87 ? -5.841 9.175 -4.899 1.00 98.69 87 SER A CA 1
ATOM 676 C C . SER A 1 87 ? -5.795 8.034 -5.902 1.00 98.69 87 SER A C 1
ATOM 678 O O . SER A 1 87 ? -5.402 8.239 -7.050 1.00 98.69 87 SER A O 1
ATOM 680 N N . VAL A 1 88 ? -6.276 6.867 -5.490 1.00 98.69 88 VAL A N 1
ATOM 681 C CA . VAL A 1 88 ? -6.500 5.703 -6.346 1.00 98.69 88 VAL A CA 1
ATOM 682 C C . VAL A 1 88 ? -7.924 5.201 -6.142 1.00 98.69 88 VAL A C 1
ATOM 684 O O . VAL A 1 88 ? -8.462 5.260 -5.034 1.00 98.69 88 VAL A O 1
ATOM 687 N N . LYS A 1 89 ? -8.563 4.743 -7.219 1.00 98.62 89 LYS A N 1
ATOM 688 C CA . LYS A 1 89 ? -9.937 4.237 -7.191 1.00 98.62 89 LYS A CA 1
ATOM 689 C C . LYS A 1 89 ? -10.038 2.905 -7.916 1.00 98.62 89 LYS A C 1
ATOM 691 O O . LYS A 1 89 ? -9.409 2.723 -8.954 1.00 98.62 89 LYS A O 1
ATOM 696 N N . GLY A 1 90 ? -10.875 2.015 -7.394 1.00 98.44 90 GLY A N 1
ATOM 697 C CA . GLY A 1 90 ? -11.233 0.759 -8.046 1.00 98.44 90 GLY A CA 1
ATOM 698 C C . GLY A 1 90 ? -10.234 -0.383 -7.864 1.00 98.44 90 GLY A C 1
ATOM 699 O O . GLY A 1 90 ? -10.327 -1.361 -8.604 1.00 98.44 90 GLY A O 1
ATOM 700 N N . LEU A 1 91 ? -9.307 -0.304 -6.901 1.00 98.56 91 LEU A N 1
ATOM 701 C CA . LEU A 1 91 ? -8.428 -1.437 -6.601 1.00 98.56 91 LEU A CA 1
ATOM 702 C C . LEU A 1 91 ? -9.251 -2.612 -6.066 1.00 98.56 91 LEU A C 1
ATOM 704 O O . LEU A 1 91 ? -10.224 -2.424 -5.334 1.00 98.56 91 LEU A O 1
ATOM 708 N N . LYS A 1 92 ? -8.863 -3.831 -6.437 1.00 98.06 92 LYS A N 1
ATOM 709 C CA . LYS A 1 92 ? -9.519 -5.063 -5.992 1.00 98.06 92 LYS A CA 1
ATOM 710 C C . LYS A 1 92 ? -8.659 -5.747 -4.942 1.00 98.06 92 LYS A C 1
ATOM 712 O O . LYS A 1 92 ? -7.493 -6.025 -5.202 1.00 98.06 92 LYS A O 1
ATOM 717 N N . ALA A 1 93 ? -9.237 -6.021 -3.778 1.00 98.00 93 ALA A N 1
ATOM 718 C CA . ALA A 1 93 ? -8.585 -6.792 -2.723 1.00 98.00 93 ALA A CA 1
ATOM 719 C C . ALA A 1 93 ? -9.175 -8.207 -2.621 1.00 98.00 93 ALA A C 1
ATOM 721 O O . ALA A 1 93 ? -10.332 -8.440 -2.996 1.00 98.00 93 ALA A O 1
ATOM 722 N N . ILE A 1 94 ? -8.374 -9.144 -2.103 1.00 96.44 94 ILE A N 1
ATOM 723 C CA . ILE A 1 94 ? -8.802 -10.514 -1.779 1.00 96.44 94 ILE A CA 1
ATOM 724 C C . ILE A 1 94 ? -10.025 -10.465 -0.850 1.00 96.44 94 ILE A C 1
ATOM 726 O O . ILE A 1 94 ? -10.118 -9.604 0.016 1.00 96.44 94 ILE A O 1
ATOM 730 N N . GLY A 1 95 ? -10.996 -11.355 -1.076 1.00 95.25 95 GLY A N 1
ATOM 731 C CA . GLY A 1 95 ? -12.323 -11.289 -0.445 1.00 95.25 95 GLY A CA 1
ATOM 732 C C . GLY A 1 95 ? -13.369 -10.511 -1.256 1.00 95.25 95 GLY A C 1
ATOM 733 O O . GLY A 1 95 ? -14.501 -10.362 -0.794 1.00 95.25 95 GLY A O 1
ATOM 734 N N . ASP A 1 96 ? -13.003 -10.083 -2.473 1.00 96.81 96 ASP A N 1
ATOM 735 C CA . ASP A 1 96 ? -13.826 -9.323 -3.421 1.00 96.81 96 ASP A CA 1
ATOM 736 C C . ASP A 1 96 ? -14.266 -7.965 -2.856 1.00 96.81 96 ASP A C 1
ATOM 738 O O . ASP A 1 96 ? -15.436 -7.582 -2.885 1.00 96.81 96 ASP A O 1
ATOM 742 N N . PHE A 1 97 ? -13.297 -7.199 -2.357 1.00 98.38 97 PHE A N 1
ATOM 743 C CA . PHE A 1 97 ? -13.511 -5.802 -1.989 1.00 98.38 97 PHE A CA 1
ATOM 744 C C . PHE A 1 97 ? -13.102 -4.876 -3.131 1.00 98.38 97 PHE A C 1
ATOM 746 O O . PHE A 1 97 ? -12.156 -5.158 -3.870 1.00 98.38 97 PHE A O 1
ATOM 753 N N . THR A 1 98 ? -13.814 -3.763 -3.280 1.00 98.62 98 THR A N 1
ATOM 754 C CA . THR A 1 98 ? -13.392 -2.651 -4.143 1.00 98.62 98 THR A CA 1
ATOM 755 C C . THR A 1 98 ? -12.952 -1.501 -3.255 1.00 98.62 98 THR A C 1
ATOM 757 O O . THR A 1 98 ? -13.748 -1.046 -2.439 1.00 98.62 98 THR A O 1
ATOM 760 N N . VAL A 1 99 ? -11.714 -1.040 -3.409 1.00 98.81 99 VAL A N 1
ATOM 761 C CA . VAL A 1 99 ? -11.063 -0.090 -2.504 1.00 98.81 99 VAL A CA 1
ATOM 762 C C . VAL A 1 99 ? -10.681 1.181 -3.254 1.00 98.81 99 VAL A C 1
ATOM 764 O O . VAL A 1 99 ? -10.088 1.145 -4.336 1.00 98.81 99 VAL A O 1
ATOM 767 N N . ASN A 1 100 ? -11.005 2.317 -2.648 1.00 98.81 100 ASN A N 1
ATOM 768 C CA . ASN A 1 100 ? -10.530 3.634 -3.034 1.00 98.81 100 ASN A CA 1
ATOM 769 C C . ASN A 1 100 ? -9.738 4.223 -1.869 1.00 98.81 100 ASN A C 1
ATOM 771 O O . ASN A 1 100 ? -10.158 4.113 -0.719 1.00 98.81 100 ASN A O 1
ATOM 775 N N . VAL A 1 101 ? -8.625 4.885 -2.164 1.00 98.75 101 VAL A N 1
ATOM 776 C CA . VAL A 1 101 ? -7.787 5.541 -1.157 1.00 98.75 101 VAL A CA 1
ATOM 777 C C . VAL A 1 101 ? -7.476 6.951 -1.626 1.00 98.75 101 VAL A C 1
ATOM 779 O O . VAL A 1 101 ? -7.129 7.159 -2.788 1.00 98.75 101 VAL A O 1
ATOM 782 N N . SER A 1 102 ? -7.574 7.923 -0.727 1.00 98.62 102 SER A N 1
ATOM 783 C CA . SER A 1 102 ? -7.049 9.271 -0.939 1.00 98.62 102 SER A CA 1
ATOM 784 C C . SER A 1 102 ? -5.985 9.585 0.103 1.00 98.62 102 SER A C 1
ATOM 786 O O . SER A 1 102 ? -6.073 9.130 1.244 1.00 98.62 102 SER A O 1
ATOM 788 N N . TRP A 1 103 ? -4.970 10.356 -0.278 1.00 97.75 103 TRP A N 1
ATOM 789 C CA . TRP A 1 103 ? -3.912 10.775 0.631 1.00 97.75 103 TRP A CA 1
ATOM 790 C C . TRP A 1 103 ? -3.449 12.202 0.354 1.00 97.75 103 TRP A C 1
ATOM 792 O O . TRP A 1 103 ? -3.525 12.718 -0.765 1.00 97.75 103 TRP A O 1
ATOM 802 N N . LYS A 1 104 ? -2.953 12.839 1.409 1.00 94.12 104 LYS A N 1
ATOM 803 C CA . LYS A 1 104 ? -2.396 14.187 1.395 1.00 94.12 104 LYS A CA 1
ATOM 804 C C . LYS A 1 104 ? -1.238 14.249 2.376 1.00 94.12 104 LYS A C 1
ATOM 806 O O . LYS A 1 104 ? -1.334 13.674 3.458 1.00 94.12 104 LYS A O 1
ATOM 811 N N . ASP A 1 105 ? -0.162 14.927 1.995 1.00 87.25 105 ASP A N 1
ATOM 812 C CA . ASP A 1 105 ? 1.067 15.010 2.788 1.00 87.25 105 ASP A CA 1
ATOM 813 C C . ASP A 1 105 ? 1.541 13.622 3.258 1.00 87.25 105 ASP A C 1
ATOM 815 O O . ASP A 1 105 ? 1.891 13.430 4.421 1.00 87.25 105 ASP A O 1
ATOM 819 N N . LEU A 1 106 ? 1.495 12.651 2.333 1.00 85.00 106 LEU A N 1
ATOM 820 C CA . LEU A 1 106 ? 1.858 11.238 2.520 1.00 85.00 106 LEU A CA 1
ATOM 821 C C . LEU A 1 106 ? 1.012 10.479 3.556 1.00 85.00 106 LEU A C 1
ATOM 823 O O . LEU A 1 106 ? 1.388 9.401 4.010 1.00 85.00 106 LEU A O 1
ATOM 827 N N . LYS A 1 107 ? -0.153 11.018 3.927 1.00 85.88 107 LYS A N 1
ATOM 828 C CA . LYS A 1 107 ? -1.064 10.417 4.906 1.00 85.88 107 LYS A CA 1
ATOM 829 C C . LYS A 1 107 ? -2.421 10.137 4.292 1.00 85.88 107 LYS A C 1
ATOM 831 O O . LYS A 1 107 ? -2.994 11.016 3.639 1.00 85.88 107 LYS A O 1
ATOM 836 N N . ALA A 1 108 ? -2.951 8.941 4.541 1.00 93.62 108 ALA A N 1
ATOM 837 C CA . ALA A 1 108 ? -4.298 8.578 4.132 1.00 93.62 108 ALA A CA 1
ATOM 838 C C . ALA A 1 108 ? -5.298 9.584 4.714 1.00 93.62 108 ALA A C 1
ATOM 840 O O . ALA A 1 108 ? -5.220 9.949 5.885 1.00 93.62 108 ALA A O 1
ATOM 841 N N . GLN A 1 109 ? -6.226 10.042 3.883 1.00 96.19 109 GLN A N 1
ATOM 842 C CA . GLN A 1 109 ? -7.317 10.930 4.277 1.00 96.19 109 GLN A CA 1
ATOM 843 C C . GLN A 1 109 ? -8.613 10.135 4.366 1.00 96.19 109 GLN A C 1
ATOM 845 O O . GLN A 1 109 ? -9.290 10.168 5.389 1.00 96.19 109 GLN A O 1
ATOM 850 N N . THR A 1 110 ? -8.929 9.371 3.321 1.00 98.00 110 THR A N 1
ATOM 851 C CA . THR A 1 110 ? -10.091 8.482 3.303 1.00 98.00 110 THR A CA 1
ATOM 852 C C . THR A 1 110 ? -9.748 7.143 2.674 1.00 98.00 110 THR A C 1
ATOM 854 O O . THR A 1 110 ? -8.976 7.076 1.713 1.00 98.00 110 THR A O 1
ATOM 857 N N . VAL A 1 111 ? -10.372 6.089 3.196 1.00 98.50 111 VAL A N 1
ATOM 858 C CA . VAL A 1 111 ? -10.405 4.761 2.577 1.00 98.50 111 VAL A CA 1
ATOM 859 C C . VAL A 1 111 ? -11.866 4.361 2.420 1.00 98.50 111 VAL A C 1
ATOM 861 O O . VAL A 1 111 ? -12.570 4.194 3.414 1.00 98.50 111 VAL A O 1
ATOM 864 N N . ASP A 1 112 ? -12.327 4.231 1.179 1.00 98.62 112 ASP A N 1
ATOM 865 C CA . ASP A 1 112 ? -13.691 3.804 0.864 1.00 98.62 112 ASP A CA 1
ATOM 866 C C . ASP A 1 112 ? -13.657 2.375 0.321 1.00 98.62 112 ASP A C 1
ATOM 868 O O . ASP A 1 112 ? -12.933 2.084 -0.632 1.00 98.62 112 ASP A O 1
ATOM 872 N N . ILE A 1 113 ? -14.444 1.482 0.914 1.00 98.69 113 ILE A N 1
ATOM 873 C CA . ILE A 1 113 ? -14.445 0.051 0.613 1.00 98.69 113 ILE A CA 1
ATOM 874 C C . ILE A 1 113 ? -15.874 -0.402 0.322 1.00 98.69 113 ILE A C 1
ATOM 876 O O . ILE A 1 113 ? -16.797 -0.120 1.081 1.00 98.69 113 ILE A O 1
ATOM 880 N N . ILE A 1 114 ? -16.058 -1.143 -0.766 1.00 98.50 114 ILE A N 1
ATOM 881 C CA . ILE A 1 114 ? -17.304 -1.854 -1.068 1.00 98.50 114 ILE A CA 1
ATOM 882 C C . ILE A 1 114 ? -17.067 -3.342 -0.821 1.00 98.50 114 ILE A C 1
ATOM 884 O O . ILE A 1 114 ? -16.205 -3.937 -1.472 1.00 98.50 114 ILE A O 1
ATOM 888 N N . SER A 1 115 ? -17.834 -3.941 0.092 1.00 97.62 115 SER A N 1
ATOM 889 C CA . SER A 1 115 ? -17.817 -5.387 0.342 1.00 97.62 115 SER A CA 1
ATOM 890 C C . SER A 1 115 ? -18.747 -6.102 -0.631 1.00 97.62 115 SER A C 1
ATOM 892 O O . SER A 1 115 ? -19.959 -6.109 -0.442 1.00 97.62 115 SER A O 1
ATOM 894 N N . ASN A 1 116 ? -18.223 -6.707 -1.701 1.00 96.69 116 ASN A N 1
ATOM 895 C CA . ASN A 1 116 ? -19.090 -7.280 -2.742 1.00 96.69 116 ASN A CA 1
ATOM 896 C C . ASN A 1 116 ? -19.628 -8.678 -2.387 1.00 96.69 116 ASN A C 1
ATOM 898 O O . ASN A 1 116 ? -20.652 -9.088 -2.935 1.00 96.69 116 ASN A O 1
ATOM 902 N N . GLN A 1 117 ? -18.983 -9.395 -1.457 1.00 94.00 117 GLN A N 1
ATOM 903 C CA . GLN A 1 117 ? -19.401 -10.743 -1.035 1.00 94.00 117 GLN A CA 1
ATOM 904 C C . GLN A 1 117 ? -19.692 -10.881 0.462 1.00 94.00 117 GLN A C 1
ATOM 906 O O . GLN A 1 117 ? -20.271 -11.888 0.859 1.00 94.00 117 GLN A O 1
ATOM 911 N N . GLY A 1 118 ? -19.372 -9.882 1.294 1.00 91.00 118 GLY A N 1
ATOM 912 C CA . GLY A 1 118 ? -19.570 -9.986 2.745 1.00 91.00 118 GLY A CA 1
ATOM 913 C C . GLY A 1 118 ? -18.525 -10.848 3.455 1.00 91.00 118 GLY A C 1
ATOM 914 O O . GLY A 1 118 ? -18.813 -11.387 4.519 1.00 91.00 118 GLY A O 1
ATOM 915 N N . SER A 1 119 ? -17.339 -10.999 2.862 1.00 91.19 119 SER A N 1
ATOM 916 C CA . SER A 1 119 ? -16.183 -11.626 3.509 1.00 91.19 119 SER A CA 1
ATOM 917 C C . SER A 1 119 ? -15.771 -10.837 4.766 1.00 91.19 119 SER A C 1
ATOM 919 O O . SER A 1 119 ? -16.013 -9.625 4.812 1.00 91.19 119 SER A O 1
ATOM 921 N N . PRO A 1 120 ? -15.119 -11.471 5.761 1.00 92.38 120 PRO A N 1
ATOM 922 C CA . PRO A 1 120 ? -14.514 -10.753 6.882 1.00 92.38 120 PRO A CA 1
ATOM 923 C C . PRO A 1 120 ? -13.604 -9.621 6.391 1.00 92.38 120 PRO A C 1
ATOM 925 O O . PRO A 1 120 ? -12.771 -9.835 5.509 1.00 92.38 120 PRO A O 1
ATOM 928 N N . LEU A 1 121 ? -13.793 -8.415 6.930 1.00 95.56 121 LEU A N 1
ATOM 929 C CA . LEU A 1 121 ? -13.070 -7.221 6.502 1.00 95.56 121 LEU A CA 1
ATOM 930 C C . LEU A 1 121 ? -12.086 -6.782 7.584 1.00 95.56 121 LEU A C 1
ATOM 932 O O . LEU A 1 121 ? -12.487 -6.271 8.631 1.00 95.56 121 LEU A O 1
ATOM 936 N N . TYR A 1 122 ? -10.802 -6.922 7.272 1.00 95.50 122 TYR A N 1
ATOM 937 C CA . TYR A 1 122 ? -9.700 -6.395 8.065 1.00 95.50 122 TYR A CA 1
ATOM 938 C C . TYR A 1 122 ? -8.961 -5.330 7.266 1.00 95.50 122 TYR A C 1
ATOM 940 O O . TYR A 1 122 ? -8.653 -5.528 6.088 1.00 95.50 122 TYR A O 1
ATOM 948 N N . VAL A 1 123 ? -8.667 -4.200 7.905 1.00 95.81 123 VAL A N 1
ATOM 949 C CA . VAL A 1 123 ? -7.931 -3.094 7.283 1.00 95.81 123 VAL A CA 1
ATOM 950 C C . VAL A 1 123 ? -6.802 -2.670 8.202 1.00 95.81 123 VAL A C 1
ATOM 952 O O . VAL A 1 123 ? -7.041 -2.455 9.389 1.00 95.81 123 VAL A O 1
ATOM 955 N N . SER A 1 124 ? -5.592 -2.525 7.666 1.00 91.12 124 SER A N 1
ATOM 956 C CA . SER A 1 124 ? -4.432 -2.039 8.409 1.00 91.12 124 SER A CA 1
ATOM 957 C C . SER A 1 124 ? -3.892 -0.735 7.838 1.00 91.12 124 SER A C 1
ATOM 959 O O . SER A 1 124 ? -3.715 -0.578 6.627 1.00 91.12 124 SER A O 1
ATOM 961 N 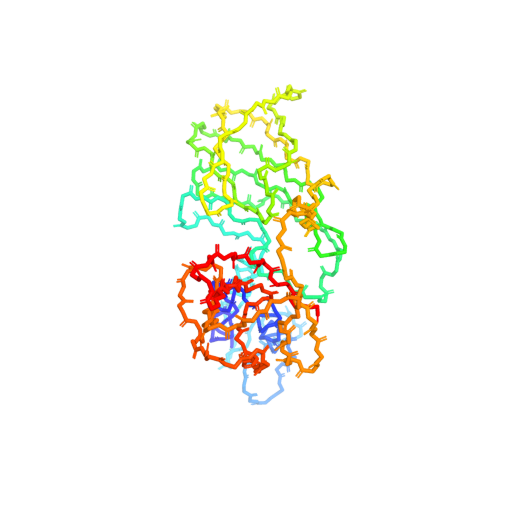N . TYR A 1 125 ? -3.596 0.194 8.741 1.00 88.00 125 TYR A N 1
ATOM 962 C CA . TYR A 1 125 ? -2.931 1.461 8.454 1.00 88.00 125 TYR A CA 1
ATOM 963 C C . TYR A 1 125 ? -2.313 2.001 9.757 1.00 88.00 125 TYR A C 1
ATOM 965 O O . TYR A 1 125 ? -2.886 1.789 10.831 1.00 88.00 125 TYR A O 1
ATOM 973 N N . PRO A 1 126 ? -1.165 2.703 9.731 1.00 80.81 126 PRO A N 1
ATOM 974 C CA . PRO A 1 126 ? -0.584 3.268 10.947 1.00 80.81 126 PRO A CA 1
ATOM 975 C C . PRO A 1 126 ? -1.575 4.158 11.716 1.00 80.81 126 PRO A C 1
ATOM 977 O O . PRO A 1 126 ? -2.060 5.157 11.194 1.00 80.81 126 PRO A O 1
ATOM 980 N N . GLY A 1 127 ? -1.866 3.803 12.974 1.00 77.00 127 GLY A N 1
ATOM 981 C CA . GLY A 1 127 ? -2.790 4.557 13.834 1.00 77.00 127 GLY A CA 1
ATOM 982 C C . GLY A 1 127 ? -4.282 4.347 13.541 1.00 77.00 127 GLY A C 1
ATOM 983 O O . GLY A 1 127 ? -5.112 5.074 14.091 1.00 77.00 127 GLY A O 1
ATOM 984 N N . ILE A 1 128 ? -4.643 3.355 12.716 1.00 83.75 128 ILE A N 1
ATOM 985 C CA . ILE A 1 128 ? -6.029 3.108 12.278 1.00 83.75 128 ILE A CA 1
ATOM 986 C C . ILE A 1 128 ? -7.021 2.844 13.416 1.00 83.75 128 ILE A C 1
ATOM 988 O O . ILE A 1 128 ? -8.209 3.087 13.249 1.00 83.75 128 ILE A O 1
ATOM 992 N N . SER A 1 129 ? -6.555 2.429 14.597 1.00 81.00 129 SER A N 1
ATOM 993 C CA . SER A 1 129 ? -7.398 2.272 15.791 1.00 81.00 129 SER A CA 1
ATOM 994 C C . SER A 1 129 ? -8.067 3.573 16.252 1.00 81.00 129 SER A C 1
ATOM 996 O O . SER A 1 129 ? -9.054 3.531 16.979 1.00 81.00 129 SER A O 1
ATOM 998 N N . THR A 1 130 ? -7.542 4.728 15.832 1.00 82.88 130 THR A N 1
ATOM 999 C CA . THR A 1 130 ? -8.104 6.058 16.123 1.00 82.88 130 THR A CA 1
ATOM 1000 C C . THR A 1 130 ? -8.960 6.619 14.986 1.00 82.88 130 THR A C 1
ATOM 1002 O O . THR A 1 130 ? -9.505 7.717 15.110 1.00 82.88 130 THR A O 1
ATOM 1005 N N . ALA A 1 131 ? -9.073 5.893 13.871 1.00 88.94 131 ALA A N 1
ATOM 1006 C CA . ALA A 1 131 ? -9.883 6.301 12.735 1.00 88.94 131 ALA A CA 1
ATOM 1007 C C . ALA A 1 131 ? -11.375 6.246 13.076 1.00 88.94 131 ALA A C 1
ATOM 1009 O O . ALA A 1 131 ? -11.821 5.405 13.857 1.00 88.94 131 ALA A O 1
ATOM 1010 N N . THR A 1 132 ? -12.169 7.102 12.435 1.00 95.00 132 THR A N 1
ATOM 1011 C CA . THR A 1 132 ? -13.630 6.991 12.507 1.00 95.00 132 THR A CA 1
ATOM 1012 C C . THR A 1 132 ? -14.123 6.129 11.352 1.00 95.00 132 THR A C 1
ATOM 1014 O O . THR A 1 132 ? -13.818 6.409 10.192 1.00 95.00 132 THR A O 1
ATOM 1017 N N . VAL A 1 133 ? -14.890 5.084 11.659 1.00 96.88 133 VAL A N 1
ATOM 1018 C CA . VAL A 1 133 ? -15.362 4.109 10.670 1.00 96.88 133 VAL A CA 1
ATOM 1019 C C . VAL A 1 133 ? -16.871 4.195 10.531 1.00 96.88 133 VAL A C 1
ATOM 1021 O O . VAL A 1 133 ? -17.599 4.153 11.519 1.00 96.88 133 VAL A O 1
ATOM 1024 N N . TYR A 1 134 ? -17.338 4.273 9.290 1.00 97.56 134 TYR A N 1
ATOM 1025 C CA . TYR A 1 134 ? -18.749 4.304 8.937 1.00 97.56 134 TYR A CA 1
ATOM 1026 C C . TYR A 1 134 ? -19.092 3.102 8.065 1.00 97.56 134 TYR A C 1
ATOM 1028 O O . TYR A 1 134 ? -18.390 2.824 7.096 1.00 97.56 134 TYR A O 1
ATOM 1036 N N . VAL A 1 135 ? -20.204 2.436 8.360 1.00 97.50 135 VAL A N 1
ATOM 1037 C CA . VAL A 1 135 ? -20.809 1.405 7.510 1.00 97.50 135 VAL A CA 1
ATOM 1038 C C . VAL A 1 135 ? -22.185 1.903 7.098 1.00 97.50 135 VAL A C 1
ATOM 1040 O O . VAL A 1 135 ? -23.036 2.156 7.950 1.00 97.50 135 VAL A O 1
ATOM 1043 N N . ASN A 1 136 ? -22.402 2.079 5.793 1.00 97.06 136 ASN A N 1
ATOM 1044 C CA . ASN A 1 136 ? -23.633 2.650 5.236 1.00 97.06 136 ASN A CA 1
ATOM 1045 C C . ASN A 1 136 ? -24.032 3.957 5.949 1.00 97.06 136 ASN A C 1
ATOM 1047 O O . ASN A 1 136 ? -25.157 4.101 6.422 1.00 97.06 136 ASN A O 1
ATOM 1051 N N . GLU A 1 137 ? -23.065 4.876 6.067 1.00 95.00 137 GLU A N 1
ATOM 1052 C CA . GLU A 1 137 ? -23.210 6.208 6.684 1.00 95.00 137 GLU A CA 1
ATOM 1053 C C . GLU A 1 137 ? -23.450 6.212 8.205 1.00 95.00 137 GLU A C 1
ATOM 1055 O O . GLU A 1 137 ? -23.587 7.277 8.804 1.00 95.00 137 GLU A O 1
ATOM 1060 N N . LYS A 1 138 ? -23.437 5.047 8.862 1.00 96.31 138 LYS A N 1
ATOM 1061 C CA . LYS A 1 138 ? -23.539 4.932 10.322 1.00 96.31 138 LYS A CA 1
ATOM 1062 C C . LYS A 1 138 ? -22.179 4.641 10.928 1.00 96.31 138 LYS A C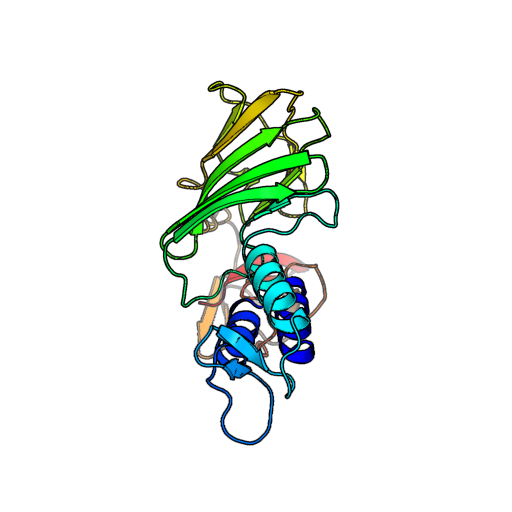 1
ATOM 1064 O O . LYS A 1 138 ? -21.515 3.699 10.507 1.00 96.31 138 LYS A O 1
ATOM 1069 N N . GLU A 1 139 ? -21.783 5.426 11.921 1.00 96.12 139 GLU A N 1
ATOM 1070 C CA . GLU A 1 139 ? -20.550 5.182 12.667 1.00 96.12 139 GLU A CA 1
ATOM 1071 C C . GLU A 1 139 ? -20.628 3.838 13.408 1.00 96.12 139 GLU A C 1
ATOM 1073 O O . GLU A 1 139 ? -21.649 3.512 14.021 1.00 96.12 139 GLU A O 1
ATOM 1078 N N . VAL A 1 140 ? -19.556 3.050 13.335 1.00 94.31 140 VAL A N 1
ATOM 1079 C CA . VAL A 1 140 ? -19.446 1.745 13.992 1.00 94.31 140 VAL A CA 1
ATOM 1080 C C . VAL A 1 140 ? -18.192 1.680 14.849 1.00 94.31 140 VAL A C 1
ATOM 1082 O O . VAL A 1 140 ? -17.162 2.270 14.528 1.00 94.31 140 VAL A O 1
ATOM 1085 N N . LYS A 1 141 ? -18.266 0.911 15.936 1.00 90.31 141 LYS A N 1
ATOM 1086 C CA . LYS A 1 141 ? -17.075 0.541 16.702 1.00 90.31 141 LYS A CA 1
ATOM 1087 C C . LYS A 1 141 ? -16.333 -0.579 15.981 1.00 90.31 141 LYS A C 1
ATOM 1089 O O . LYS A 1 141 ? -16.960 -1.480 15.427 1.00 90.31 141 LYS A O 1
ATOM 1094 N N . THR A 1 142 ? -15.011 -0.526 16.040 1.00 89.88 142 THR A N 1
ATOM 1095 C CA . THR A 1 142 ? -14.120 -1.541 15.476 1.00 89.88 142 THR A CA 1
ATOM 1096 C C . THR A 1 142 ? -13.227 -2.122 16.556 1.00 89.88 142 THR A C 1
ATOM 1098 O O . THR A 1 142 ? -12.878 -1.436 17.517 1.00 89.88 142 THR A O 1
ATOM 1101 N N . GLU A 1 143 ? -12.820 -3.370 16.374 1.00 82.75 143 GLU A N 1
ATOM 1102 C CA . GLU A 1 143 ? -11.841 -4.027 17.238 1.00 82.75 143 GLU A CA 1
ATOM 1103 C C . GLU A 1 143 ? -10.466 -3.926 16.584 1.00 82.75 143 GLU A C 1
ATOM 1105 O O . GLU A 1 143 ? -10.310 -4.318 15.427 1.00 82.75 143 GLU A O 1
ATOM 1110 N N . SER A 1 144 ? -9.485 -3.375 17.298 1.00 81.12 144 SER A N 1
ATOM 1111 C CA . SER A 1 144 ? -8.100 -3.298 16.830 1.00 81.12 144 SER A CA 1
ATOM 1112 C C . SER A 1 144 ? -7.260 -4.452 17.365 1.00 81.12 144 SER A C 1
ATOM 1114 O O . SER A 1 144 ? -7.484 -4.903 18.486 1.00 81.12 144 SER A O 1
ATOM 1116 N N . ASN A 1 145 ? -6.247 -4.865 16.609 1.00 70.31 145 ASN A N 1
ATOM 1117 C CA . ASN A 1 145 ? -5.234 -5.825 17.048 1.00 70.31 145 ASN A CA 1
ATOM 1118 C C . ASN A 1 145 ? -3.827 -5.197 17.105 1.00 70.31 145 ASN A C 1
ATOM 1120 O O . ASN A 1 145 ? -3.628 -4.041 16.718 1.00 70.31 145 ASN A O 1
ATOM 1124 N N . ASP A 1 146 ? -2.850 -5.983 17.564 1.00 56.91 146 ASP A N 1
ATOM 1125 C CA . ASP A 1 146 ? -1.459 -5.549 17.762 1.00 56.91 146 ASP A CA 1
ATOM 1126 C C . ASP A 1 146 ? -0.727 -5.174 16.456 1.00 56.91 146 ASP A C 1
ATOM 1128 O O . ASP A 1 146 ? 0.310 -4.515 16.492 1.00 56.91 146 ASP A O 1
ATOM 1132 N N . TRP A 1 147 ? -1.283 -5.512 15.287 1.00 57.84 147 TRP A N 1
ATOM 1133 C CA . TRP A 1 147 ? -0.689 -5.240 13.971 1.00 57.84 147 TRP A CA 1
ATOM 1134 C C . TRP A 1 147 ? -1.174 -3.934 13.323 1.00 57.84 147 TRP A C 1
ATOM 1136 O O . TRP A 1 147 ? -1.057 -3.764 12.111 1.00 57.84 147 TRP A O 1
ATOM 1146 N N . ASN A 1 148 ? -1.732 -2.997 14.101 1.00 73.00 148 ASN A N 1
ATOM 1147 C CA . ASN A 1 148 ? -2.398 -1.797 13.571 1.00 73.00 148 ASN A CA 1
ATOM 1148 C C . ASN A 1 148 ? -3.465 -2.143 12.519 1.00 73.00 148 ASN A C 1
ATOM 1150 O O . ASN A 1 148 ? -3.581 -1.460 11.497 1.00 73.00 148 ASN A O 1
ATOM 1154 N N . ALA A 1 149 ? -4.234 -3.204 12.758 1.00 79.88 149 ALA A N 1
ATOM 1155 C CA . ALA A 1 149 ? -5.382 -3.552 11.939 1.00 79.88 149 ALA A CA 1
ATOM 1156 C C . ALA A 1 149 ? -6.673 -3.451 12.747 1.00 79.88 149 ALA A C 1
ATOM 1158 O O . ALA A 1 149 ? -6.679 -3.667 13.958 1.00 79.88 149 ALA A O 1
ATOM 1159 N N . ILE A 1 150 ? -7.763 -3.123 12.060 1.00 87.50 150 ILE A N 1
ATOM 1160 C CA . ILE A 1 150 ? -9.118 -3.104 12.605 1.00 87.50 150 ILE A CA 1
ATOM 1161 C C . ILE A 1 150 ? -9.999 -4.121 11.886 1.00 87.50 150 ILE A C 1
ATOM 1163 O O . ILE A 1 150 ? -9.945 -4.251 10.663 1.00 87.50 150 ILE A O 1
ATOM 1167 N N . SER A 1 151 ? -10.828 -4.816 12.660 1.00 92.88 151 SER A N 1
ATOM 1168 C CA . SER A 1 151 ? -11.923 -5.649 12.168 1.00 92.88 151 SER A CA 1
ATOM 1169 C C . SER A 1 151 ? -13.180 -4.801 12.002 1.00 92.88 151 SER A C 1
ATOM 1171 O O . SER A 1 151 ? -13.576 -4.080 12.927 1.00 92.88 151 SER A O 1
ATOM 1173 N N . ILE A 1 152 ? -13.810 -4.879 10.829 1.00 94.06 152 ILE A N 1
ATOM 1174 C CA . ILE A 1 152 ? -15.016 -4.119 10.496 1.00 94.06 152 ILE A CA 1
ATOM 1175 C C . ILE A 1 152 ? -16.154 -5.104 10.198 1.00 94.06 152 ILE A C 1
ATOM 1177 O O . ILE A 1 152 ? -16.027 -5.926 9.286 1.00 94.06 152 ILE A O 1
ATOM 1181 N N . PRO A 1 153 ? -17.292 -5.026 10.912 1.00 87.38 153 PRO A N 1
ATOM 1182 C CA . PRO A 1 153 ? -18.436 -5.895 10.660 1.00 87.38 153 PRO A CA 1
ATOM 1183 C C . PRO A 1 153 ? -19.165 -5.457 9.378 1.00 87.38 153 PRO A C 1
ATOM 1185 O O . PRO A 1 153 ? -20.145 -4.716 9.434 1.00 87.38 153 PRO A O 1
ATOM 1188 N N . ALA A 1 154 ? -18.675 -5.900 8.218 1.00 89.62 154 ALA A N 1
ATOM 1189 C CA . ALA A 1 154 ? -19.244 -5.597 6.906 1.00 89.62 154 ALA A CA 1
ATOM 1190 C C . ALA A 1 154 ? -19.984 -6.804 6.311 1.00 89.62 154 ALA A C 1
ATOM 1192 O O . ALA A 1 154 ? -19.520 -7.940 6.369 1.00 89.62 154 ALA A O 1
ATOM 1193 N N . LYS A 1 155 ? -21.133 -6.546 5.690 1.00 94.69 155 LYS A N 1
ATOM 1194 C CA . LYS A 1 155 ? -21.939 -7.510 4.936 1.00 94.69 155 LYS A CA 1
ATOM 1195 C C . LYS A 1 155 ? -21.823 -7.254 3.440 1.00 94.69 155 LYS A C 1
ATOM 1197 O O . LYS A 1 155 ? -21.314 -6.233 2.983 1.00 94.69 155 LYS A O 1
ATOM 1202 N N . LYS A 1 156 ? -22.337 -8.196 2.655 1.00 97.00 156 LYS A N 1
ATOM 1203 C CA . LYS A 1 156 ? -22.448 -8.049 1.206 1.00 97.00 156 LYS A CA 1
ATOM 1204 C C . LYS A 1 156 ? -23.241 -6.788 0.841 1.00 97.00 156 LYS A C 1
ATOM 1206 O O . LYS A 1 156 ? -24.369 -6.615 1.288 1.00 97.00 156 LYS A O 1
ATOM 1211 N N . GLY A 1 157 ? -22.658 -5.963 -0.020 1.00 96.44 157 GLY A N 1
ATOM 1212 C CA . GLY A 1 157 ? -23.197 -4.689 -0.485 1.00 96.44 157 GLY A CA 1
ATOM 1213 C C . GLY A 1 157 ? -22.851 -3.492 0.402 1.00 96.44 157 GLY A C 1
ATOM 1214 O O . GLY A 1 157 ? -23.109 -2.362 -0.015 1.00 96.44 157 GLY A O 1
ATOM 1215 N N . ASP A 1 158 ? -22.256 -3.708 1.580 1.00 97.62 158 ASP A N 1
ATOM 1216 C CA . ASP A 1 158 ? -21.950 -2.612 2.493 1.00 97.62 158 ASP A CA 1
ATOM 1217 C C . ASP A 1 158 ? -20.881 -1.686 1.917 1.00 97.62 158 ASP A C 1
ATOM 1219 O O . ASP A 1 158 ? -19.870 -2.118 1.348 1.00 97.62 158 ASP A O 1
ATOM 1223 N N . LYS A 1 159 ? -21.116 -0.388 2.115 1.00 98.19 159 LYS A N 1
ATOM 1224 C CA . LYS A 1 159 ? -20.158 0.678 1.842 1.00 98.19 159 LYS A CA 1
ATOM 1225 C C . LYS A 1 159 ? -19.522 1.093 3.155 1.00 98.19 159 LYS A C 1
ATOM 1227 O O . LYS A 1 159 ? -20.189 1.651 4.027 1.00 98.19 159 LYS A O 1
ATOM 1232 N N . VAL A 1 160 ? -18.235 0.820 3.281 1.00 98.25 160 VAL A N 1
ATOM 1233 C CA . VAL A 1 160 ? -17.423 1.185 4.433 1.00 98.25 160 VAL A CA 1
ATOM 1234 C C . VAL A 1 160 ? -16.608 2.420 4.081 1.00 98.25 160 VAL A C 1
ATOM 1236 O O . VAL A 1 160 ? -15.979 2.466 3.027 1.00 98.25 160 VAL A O 1
ATOM 1239 N N . LYS A 1 161 ? -16.602 3.414 4.963 1.00 98.25 161 LYS A N 1
ATOM 1240 C CA . LYS A 1 161 ? -15.738 4.589 4.870 1.00 98.25 161 LYS A CA 1
ATOM 1241 C C . LYS A 1 161 ? -14.913 4.699 6.140 1.00 98.25 161 LYS A C 1
ATOM 1243 O O . LYS A 1 161 ? -15.470 4.748 7.233 1.00 98.25 161 LYS A O 1
ATOM 1248 N N . ILE A 1 162 ? -13.602 4.781 5.984 1.00 97.62 162 ILE A N 1
ATOM 1249 C CA . ILE A 1 162 ? -12.652 5.026 7.067 1.00 97.62 162 ILE A CA 1
ATOM 1250 C C . ILE A 1 162 ? -12.143 6.453 6.891 1.00 97.62 162 ILE A C 1
ATOM 1252 O O . ILE A 1 162 ? -11.517 6.781 5.880 1.00 97.62 162 ILE A O 1
ATOM 1256 N N . ASP A 1 163 ? -12.465 7.313 7.852 1.00 96.31 163 ASP A N 1
ATOM 1257 C CA . ASP A 1 163 ? -11.941 8.671 7.930 1.00 96.31 163 ASP A CA 1
ATOM 1258 C C . ASP A 1 163 ? -10.608 8.653 8.681 1.00 96.31 163 ASP A C 1
ATOM 1260 O O . ASP A 1 163 ? -10.550 8.495 9.905 1.00 96.31 163 ASP A O 1
ATOM 1264 N N . CYS A 1 164 ? -9.536 8.812 7.910 1.00 89.06 164 CYS A N 1
ATOM 1265 C CA . CYS A 1 164 ? -8.166 8.833 8.393 1.00 89.06 164 CYS A CA 1
ATOM 1266 C C . CYS A 1 164 ? -7.671 10.256 8.699 1.00 89.06 164 CYS A C 1
ATOM 1268 O O . CYS A 1 164 ? -6.578 10.413 9.236 1.00 89.06 164 CYS A O 1
ATOM 1270 N N . SER A 1 165 ? -8.451 11.303 8.401 1.00 82.12 165 SER A N 1
ATOM 1271 C CA . SER A 1 165 ? -8.018 12.704 8.554 1.00 82.12 165 SER A CA 1
ATOM 1272 C C . SER A 1 165 ? -7.711 13.091 10.004 1.00 82.12 165 SER A C 1
ATOM 1274 O O . SER A 1 165 ? -6.879 13.961 10.264 1.00 82.12 165 SER A O 1
ATOM 1276 N N . LYS A 1 166 ? -8.370 12.414 10.950 1.00 71.88 166 LYS A N 1
ATOM 1277 C CA . LYS A 1 166 ? -8.172 12.567 12.395 1.00 71.88 166 LYS A CA 1
ATOM 1278 C C . LYS A 1 166 ? -7.219 11.536 12.985 1.00 71.88 166 LYS A C 1
ATOM 1280 O O . LYS A 1 166 ? -6.952 11.611 14.184 1.00 71.88 166 LYS A O 1
ATOM 1285 N N . ILE A 1 167 ? -6.701 10.603 12.176 1.00 67.69 167 ILE A N 1
ATOM 1286 C CA . ILE A 1 167 ? -5.625 9.722 12.621 1.00 67.69 167 ILE A CA 1
ATOM 1287 C C . ILE A 1 167 ? -4.431 10.619 12.877 1.00 67.69 167 ILE A C 1
ATOM 1289 O O . ILE A 1 167 ? -3.711 11.065 11.978 1.00 67.69 167 ILE A O 1
ATOM 1293 N N . SER A 1 168 ? -4.231 10.901 14.152 1.00 48.72 168 SER A N 1
ATOM 1294 C CA . SER A 1 168 ? -3.018 11.530 14.591 1.00 48.72 168 SER A CA 1
ATOM 1295 C C . SER A 1 168 ? -1.913 10.498 14.421 1.00 48.72 168 SER A C 1
ATOM 1297 O O . SER A 1 168 ? -1.722 9.606 15.241 1.00 48.72 168 SER A O 1
ATOM 1299 N N . THR A 1 169 ? -1.140 10.630 13.345 1.00 41.12 169 THR A N 1
ATOM 1300 C CA . THR A 1 169 ? 0.173 9.979 13.275 1.00 41.12 169 THR A CA 1
ATOM 1301 C C . THR A 1 169 ? 1.128 10.577 14.314 1.00 41.12 169 THR A C 1
ATOM 1303 O O . THR A 1 169 ? 2.230 10.062 14.494 1.00 41.12 169 THR A O 1
ATOM 1306 N N . GLN A 1 170 ? 0.735 11.670 14.992 1.00 32.16 170 GLN A N 1
ATOM 1307 C CA . GLN A 1 170 ? 1.359 12.039 16.250 1.00 32.16 170 GLN A CA 1
ATOM 1308 C C . GLN A 1 170 ? 0.867 11.061 17.304 1.00 32.16 170 GLN A C 1
ATOM 1310 O O . GLN A 1 170 ? -0.324 10.972 17.597 1.00 32.16 170 GLN A O 1
ATOM 1315 N N . ILE A 1 171 ? 1.813 10.354 17.902 1.00 30.00 171 ILE A N 1
ATOM 1316 C CA . ILE A 1 171 ? 1.632 9.849 19.252 1.00 30.00 171 ILE A CA 1
ATOM 1317 C C . ILE A 1 171 ? 1.133 11.048 20.067 1.00 30.00 171 ILE A C 1
ATOM 1319 O O . ILE A 1 171 ? 1.891 11.996 20.277 1.00 30.00 171 ILE A O 1
ATOM 1323 N N . ASN A 1 172 ? -0.132 11.033 20.498 1.00 28.38 172 ASN A N 1
ATOM 1324 C CA . ASN A 1 172 ? -0.494 11.767 21.702 1.00 28.38 172 ASN A CA 1
ATOM 1325 C C . ASN A 1 172 ? 0.518 11.297 22.729 1.00 28.38 172 ASN A C 1
ATOM 1327 O O . ASN A 1 172 ? 0.583 10.087 22.955 1.00 28.38 172 ASN A O 1
ATOM 1331 N N . GLN A 1 173 ? 1.355 12.213 23.224 1.00 28.11 173 GLN A N 1
ATOM 1332 C CA . GLN A 1 173 ? 2.285 11.957 24.314 1.00 28.11 173 GLN A CA 1
ATOM 1333 C C . GLN A 1 173 ? 1.689 10.874 25.211 1.00 28.11 173 GLN A C 1
ATOM 1335 O O . GLN A 1 173 ? 0.613 11.067 25.781 1.00 28.11 173 GLN A O 1
ATOM 1340 N N . THR A 1 174 ? 2.345 9.713 25.287 1.00 28.88 174 THR A N 1
ATOM 1341 C CA . THR A 1 174 ? 2.164 8.845 26.447 1.00 28.88 174 THR A CA 1
ATOM 1342 C C . THR A 1 174 ? 2.259 9.769 27.640 1.00 28.88 174 THR A C 1
ATOM 1344 O O . THR A 1 174 ? 3.259 10.482 27.751 1.00 28.88 174 THR A O 1
ATOM 1347 N N . VAL A 1 175 ? 1.173 9.812 28.414 1.00 32.91 175 VAL A N 1
ATOM 1348 C CA . VAL A 1 175 ? 1.019 10.588 29.641 1.00 32.91 175 VAL A CA 1
ATOM 1349 C C . VAL A 1 175 ? 2.383 10.728 30.299 1.00 32.91 175 VAL A C 1
ATOM 1351 O O . VAL A 1 175 ? 3.040 9.725 30.584 1.00 32.91 175 VAL A O 1
ATOM 1354 N N . ASP A 1 176 ? 2.817 11.978 30.427 1.00 37.19 176 ASP A N 1
ATOM 1355 C CA . ASP A 1 176 ? 4.116 12.390 30.940 1.00 37.19 176 ASP A CA 1
ATOM 1356 C C . ASP A 1 176 ? 4.213 11.990 32.419 1.00 37.19 176 ASP A C 1
ATOM 1358 O O . ASP A 1 176 ? 3.941 12.765 33.329 1.00 37.19 176 ASP A O 1
ATOM 1362 N N . ASN A 1 177 ? 4.503 10.713 32.650 1.00 43.09 177 ASN A N 1
ATOM 1363 C CA . ASN A 1 177 ? 4.700 10.119 33.967 1.00 43.09 177 ASN A CA 1
ATOM 1364 C C . ASN A 1 177 ? 5.878 9.133 33.926 1.00 43.09 177 ASN A C 1
ATOM 1366 O O . ASN A 1 177 ? 5.851 8.071 34.540 1.00 43.09 177 ASN A O 1
ATOM 1370 N N . SER A 1 178 ? 6.908 9.465 33.142 1.00 53.12 178 SER A N 1
ATOM 1371 C CA . SER A 1 178 ? 8.118 8.653 32.988 1.00 53.12 178 SER A CA 1
ATOM 1372 C C . SER A 1 178 ? 9.367 9.503 33.217 1.00 53.12 178 SER A C 1
ATOM 1374 O O . SER A 1 178 ? 9.517 10.546 32.581 1.00 53.12 178 SER A O 1
ATOM 1376 N N . ASP A 1 179 ? 10.292 9.003 34.030 1.00 67.31 179 ASP A N 1
ATOM 1377 C CA . ASP A 1 179 ? 11.515 9.672 34.501 1.00 67.31 179 ASP A CA 1
ATOM 1378 C C . ASP A 1 179 ? 12.574 9.991 33.418 1.00 67.31 179 ASP A C 1
ATOM 1380 O O . ASP A 1 179 ? 13.690 10.385 33.753 1.00 67.31 179 ASP A O 1
ATOM 1384 N N . PHE A 1 180 ? 12.300 9.799 32.120 1.00 81.06 180 PHE A N 1
ATOM 1385 C CA . PHE A 1 180 ? 13.305 10.011 31.073 1.00 81.06 180 PHE A CA 1
ATOM 1386 C C . PHE A 1 180 ? 12.758 10.580 29.757 1.00 81.06 180 PHE A C 1
ATOM 1388 O O . PHE A 1 180 ? 11.608 10.359 29.378 1.00 81.06 180 PHE A O 1
ATOM 1395 N N . SER A 1 181 ? 13.626 11.285 29.029 1.00 82.75 181 SER A N 1
ATOM 1396 C CA . SER A 1 181 ? 13.400 11.850 27.695 1.00 82.75 181 SER A CA 1
ATOM 1397 C C . SER A 1 181 ? 14.465 11.381 26.695 1.00 82.75 181 SER A C 1
ATOM 1399 O O . SER A 1 181 ? 15.522 10.872 27.075 1.00 82.75 181 SER A O 1
ATOM 1401 N N . LEU A 1 182 ? 14.174 11.527 25.400 1.00 84.00 182 LEU A N 1
ATOM 1402 C CA . LEU A 1 182 ? 15.054 11.138 24.295 1.00 84.00 182 LEU A CA 1
ATOM 1403 C C . LEU A 1 182 ? 15.434 12.379 23.478 1.00 84.00 182 LEU A C 1
ATOM 1405 O O . LEU A 1 182 ? 14.557 13.125 23.053 1.00 84.00 182 LEU A O 1
ATOM 1409 N N . ASP A 1 183 ? 16.729 12.585 23.248 1.00 78.81 183 ASP A N 1
ATOM 1410 C CA . ASP A 1 183 ? 17.279 13.621 22.361 1.00 78.81 183 ASP A CA 1
ATOM 1411 C C . ASP A 1 183 ? 17.963 12.941 21.172 1.00 78.81 183 ASP A C 1
ATOM 1413 O O . ASP A 1 183 ? 18.759 12.021 21.372 1.00 78.81 183 ASP A O 1
ATOM 1417 N N . VAL A 1 184 ? 17.656 13.364 19.945 1.00 74.25 184 VAL A N 1
ATOM 1418 C CA . VAL A 1 184 ? 18.160 12.715 18.727 1.00 74.25 184 VAL A CA 1
ATOM 1419 C C . VAL A 1 184 ? 18.856 13.725 17.831 1.00 74.25 184 VAL A C 1
ATOM 1421 O O . VAL A 1 184 ? 18.267 14.720 17.418 1.00 74.25 184 VAL A O 1
ATOM 1424 N N . ARG A 1 185 ? 20.128 13.458 17.511 1.00 67.00 185 ARG A N 1
ATOM 1425 C CA . ARG A 1 185 ? 20.949 14.271 16.600 1.00 67.00 185 ARG A CA 1
ATOM 1426 C C . ARG A 1 185 ? 21.795 13.364 15.718 1.00 67.00 185 ARG A C 1
ATOM 1428 O O . ARG A 1 185 ? 22.537 12.537 16.239 1.00 67.00 185 ARG A O 1
ATOM 1435 N N . ASN A 1 186 ? 21.731 13.520 14.395 1.00 66.38 186 ASN A N 1
ATOM 1436 C CA . ASN A 1 186 ? 22.548 12.754 13.438 1.00 66.38 186 ASN A CA 1
ATOM 1437 C C . ASN A 1 186 ? 22.514 11.228 13.693 1.00 66.38 186 ASN A C 1
ATOM 1439 O O . ASN A 1 186 ? 23.561 10.588 13.850 1.00 66.38 186 ASN A O 1
ATOM 1443 N N . ASN A 1 187 ? 21.307 10.661 13.818 1.00 67.94 187 ASN A N 1
ATOM 1444 C CA . ASN A 1 187 ? 21.037 9.252 14.162 1.00 67.94 187 ASN A CA 1
ATOM 1445 C C . ASN A 1 187 ? 21.620 8.784 15.506 1.00 67.94 187 ASN A C 1
ATOM 1447 O O . ASN A 1 187 ? 21.669 7.588 15.793 1.00 67.94 187 ASN A O 1
ATOM 1451 N N . THR A 1 188 ? 22.073 9.716 16.338 1.00 75.75 188 THR A N 1
ATOM 1452 C CA . THR A 1 188 ? 22.550 9.447 17.690 1.00 75.75 188 THR A CA 1
ATOM 1453 C C . THR A 1 188 ? 21.435 9.780 18.662 1.00 75.75 188 THR A C 1
ATOM 1455 O O . THR A 1 188 ? 20.983 10.922 18.717 1.00 75.75 188 THR A O 1
ATOM 1458 N N . VAL A 1 189 ? 20.995 8.780 19.415 1.00 82.44 189 VAL A N 1
ATOM 1459 C CA . VAL A 1 189 ? 19.963 8.894 20.441 1.00 82.44 189 VAL A CA 1
ATOM 1460 C C . VAL A 1 189 ? 20.638 9.008 21.799 1.00 82.44 189 VAL A C 1
ATOM 1462 O O . VAL A 1 189 ? 21.515 8.212 22.134 1.00 82.44 189 VAL A O 1
ATOM 1465 N N . THR A 1 190 ? 20.224 9.999 22.581 1.00 84.69 190 THR A N 1
ATOM 1466 C CA . THR A 1 190 ? 20.665 10.218 23.958 1.00 84.69 190 THR A CA 1
ATOM 1467 C C . THR A 1 190 ? 19.470 10.145 24.900 1.00 84.69 190 THR A C 1
ATOM 1469 O O . THR A 1 190 ? 18.535 10.935 24.789 1.00 84.69 190 THR A O 1
ATOM 1472 N N . VAL A 1 191 ? 19.527 9.221 25.853 1.00 90.19 191 VAL A N 1
ATOM 1473 C CA . VAL A 1 191 ? 18.577 9.097 26.961 1.00 90.19 191 VAL A CA 1
ATOM 1474 C C . VAL A 1 191 ? 18.963 10.098 28.052 1.00 90.19 191 VAL A C 1
ATOM 1476 O O . VAL A 1 191 ? 20.109 10.115 28.505 1.00 90.19 191 VAL A O 1
ATOM 1479 N N . LYS A 1 192 ? 18.017 10.939 28.478 1.00 86.00 192 LYS A N 1
ATOM 1480 C CA . LYS A 1 192 ? 18.188 11.948 29.538 1.00 86.00 192 LYS A CA 1
ATOM 1481 C C . LYS A 1 192 ? 17.153 11.740 30.638 1.00 86.00 192 LYS A C 1
ATOM 1483 O O . LYS A 1 192 ? 16.084 11.220 30.367 1.00 86.00 192 LYS A O 1
ATOM 1488 N N . GLY A 1 193 ? 17.437 12.187 31.859 1.00 83.75 193 GLY A N 1
ATOM 1489 C CA . GLY A 1 193 ? 16.483 12.166 32.981 1.00 83.75 193 GLY A CA 1
ATOM 1490 C C . GLY A 1 193 ? 16.598 10.954 33.912 1.00 83.75 193 GLY A C 1
ATOM 1491 O O . GLY A 1 193 ? 16.253 11.072 35.081 1.00 83.75 193 GLY A O 1
ATOM 1492 N N . CYS A 1 194 ? 17.198 9.843 33.467 1.00 83.12 194 CYS A N 1
ATOM 1493 C CA . CYS A 1 194 ? 17.398 8.654 34.301 1.00 83.12 194 CYS A CA 1
ATOM 1494 C C . CYS A 1 194 ? 18.839 8.115 34.258 1.00 83.12 194 CYS A C 1
ATOM 1496 O O . CYS A 1 194 ? 19.588 8.321 33.300 1.00 83.12 194 CYS A O 1
ATOM 1498 N N . ASN A 1 195 ? 19.224 7.367 35.299 1.00 88.44 195 ASN A N 1
ATOM 1499 C CA . ASN A 1 195 ? 20.492 6.637 35.343 1.00 88.44 195 ASN A CA 1
ATOM 1500 C C . ASN A 1 195 ? 20.350 5.298 34.613 1.00 88.44 195 ASN A C 1
ATOM 1502 O O . ASN A 1 195 ? 19.923 4.309 35.209 1.00 88.44 195 ASN A O 1
ATOM 1506 N N . VAL A 1 196 ? 20.721 5.277 33.335 1.00 89.56 196 VAL A N 1
ATOM 1507 C CA . VAL A 1 196 ? 20.636 4.096 32.465 1.00 89.56 196 VAL A CA 1
ATOM 1508 C C . VAL A 1 196 ? 21.478 2.935 33.011 1.00 89.56 196 VAL A C 1
ATOM 1510 O O . VAL A 1 196 ? 22.673 3.086 33.274 1.00 89.56 196 VAL A O 1
ATOM 1513 N N . HIS A 1 197 ? 20.845 1.772 33.167 1.00 91.19 197 HIS A N 1
ATOM 1514 C CA . HIS A 1 197 ? 21.501 0.477 33.350 1.00 91.19 197 HIS A CA 1
ATOM 1515 C C . HIS A 1 197 ? 21.565 -0.289 32.025 1.00 91.19 197 HIS A C 1
ATOM 1517 O O . HIS A 1 197 ? 22.624 -0.793 31.655 1.00 91.19 197 HIS A O 1
ATOM 1523 N N . GLN A 1 198 ? 20.455 -0.325 31.284 1.00 93.31 198 GLN A N 1
ATOM 1524 C CA . GLN A 1 198 ? 20.361 -0.976 29.981 1.00 93.31 198 GLN A CA 1
ATOM 1525 C C . GLN A 1 198 ? 19.383 -0.228 29.076 1.00 93.31 198 GLN A C 1
ATOM 1527 O O . GLN A 1 198 ? 18.381 0.310 29.536 1.00 93.31 198 GLN A O 1
ATOM 1532 N N . VAL A 1 199 ? 19.670 -0.229 27.781 1.00 92.31 199 VAL A N 1
ATOM 1533 C CA . VAL A 1 199 ? 18.766 0.182 26.715 1.00 92.31 199 VAL A CA 1
ATOM 1534 C C . VAL A 1 199 ? 18.661 -0.955 25.714 1.00 92.31 199 VAL A C 1
ATOM 1536 O O . VAL A 1 199 ? 19.685 -1.484 25.273 1.00 92.31 199 VAL A O 1
ATOM 1539 N N . VAL A 1 200 ? 17.435 -1.300 25.340 1.00 87.88 200 VAL A N 1
ATOM 1540 C CA . VAL A 1 200 ? 17.128 -2.223 24.248 1.00 87.88 200 VAL A CA 1
ATOM 1541 C C . VAL A 1 200 ? 16.303 -1.467 23.215 1.00 87.88 200 VAL A C 1
ATOM 1543 O O . VAL A 1 200 ? 15.338 -0.787 23.561 1.00 87.88 200 VAL A O 1
ATOM 1546 N N . VAL A 1 201 ? 16.716 -1.541 21.956 1.00 88.12 201 VAL A N 1
ATOM 1547 C CA . VAL A 1 201 ? 16.009 -0.937 20.828 1.00 88.12 201 VAL A CA 1
ATOM 1548 C C . VAL A 1 201 ? 15.381 -2.046 20.012 1.00 88.12 201 VAL A C 1
ATOM 1550 O O . VAL A 1 201 ? 16.085 -2.978 19.624 1.00 88.12 201 VAL A O 1
ATOM 1553 N N . TYR A 1 202 ? 14.100 -1.896 19.711 1.00 82.94 202 TYR A N 1
ATOM 1554 C CA . TYR A 1 202 ? 13.348 -2.788 18.846 1.00 82.94 202 TYR A CA 1
ATOM 1555 C C . TYR A 1 202 ? 12.902 -2.071 17.573 1.00 82.94 202 TYR A C 1
ATOM 1557 O O . TYR A 1 202 ? 12.711 -0.847 17.585 1.00 82.94 202 TYR A O 1
ATOM 1565 N N . ASP A 1 203 ? 12.719 -2.826 16.493 1.00 78.00 203 ASP A N 1
ATOM 1566 C CA . ASP A 1 203 ? 11.891 -2.384 15.371 1.00 78.00 203 ASP A CA 1
ATOM 1567 C C . ASP A 1 203 ? 10.395 -2.455 15.737 1.00 78.00 203 ASP A C 1
ATOM 1569 O O . ASP A 1 203 ? 10.012 -2.790 16.863 1.00 78.00 203 ASP A O 1
ATOM 1573 N N . VAL A 1 204 ? 9.533 -2.099 14.785 1.00 72.19 204 VAL A N 1
ATOM 1574 C CA . VAL A 1 204 ? 8.073 -2.178 14.950 1.00 72.19 204 VAL A CA 1
ATOM 1575 C C . VAL A 1 204 ? 7.540 -3.613 14.988 1.00 72.19 204 VAL A C 1
ATOM 1577 O O . VAL A 1 204 ? 6.409 -3.815 15.420 1.00 72.19 204 VAL A O 1
ATOM 1580 N N . GLU A 1 205 ? 8.340 -4.592 14.566 1.00 64.25 205 GLU A N 1
ATOM 1581 C CA . GLU A 1 205 ? 8.011 -6.022 14.557 1.00 64.25 205 GLU A CA 1
ATOM 1582 C C . GLU A 1 205 ? 8.454 -6.721 15.859 1.00 64.25 205 GLU A C 1
ATOM 1584 O O . GLU A 1 205 ? 8.116 -7.880 16.091 1.00 64.25 205 GLU A O 1
ATOM 1589 N N . GLY A 1 206 ? 9.161 -6.010 16.747 1.00 58.44 206 GLY A N 1
ATOM 1590 C CA . GLY A 1 206 ? 9.627 -6.513 18.037 1.00 58.44 206 GLY A CA 1
ATOM 1591 C C . GLY A 1 206 ? 11.003 -7.183 17.998 1.00 58.44 206 GLY A C 1
ATOM 1592 O O . GLY A 1 206 ? 11.433 -7.741 19.010 1.00 58.44 206 GLY A O 1
ATOM 1593 N N . HIS A 1 207 ? 11.733 -7.121 16.882 1.00 73.12 207 HIS A N 1
ATOM 1594 C CA . HIS A 1 207 ? 13.102 -7.623 16.818 1.00 73.12 207 HIS A CA 1
ATOM 1595 C C . HIS A 1 207 ? 14.064 -6.674 17.523 1.00 73.12 207 HIS A C 1
ATOM 1597 O O . HIS A 1 207 ? 14.013 -5.460 17.341 1.00 73.12 207 HIS A O 1
ATOM 1603 N N . ILE A 1 208 ? 15.003 -7.229 18.290 1.00 78.56 208 ILE A N 1
ATOM 1604 C CA . ILE A 1 208 ? 16.051 -6.447 18.950 1.00 78.56 208 ILE A CA 1
ATOM 1605 C C . ILE A 1 208 ? 17.066 -5.975 17.905 1.00 78.56 208 ILE A C 1
ATOM 1607 O O . ILE A 1 208 ? 17.827 -6.768 17.354 1.00 78.56 208 ILE A O 1
ATOM 1611 N N . LEU A 1 209 ? 17.131 -4.664 17.694 1.00 79.50 209 LEU A N 1
ATOM 1612 C CA . LEU A 1 209 ? 18.100 -4.017 16.809 1.00 79.50 209 LEU A CA 1
ATOM 1613 C C . LEU A 1 209 ? 19.398 -3.648 17.533 1.00 79.50 209 LEU A C 1
ATOM 1615 O O . LEU A 1 209 ? 20.475 -3.622 16.936 1.00 79.50 209 LEU A O 1
ATOM 1619 N N . LEU A 1 210 ? 19.302 -3.311 18.820 1.00 85.50 210 LEU A N 1
ATOM 1620 C CA . LEU A 1 210 ? 20.441 -2.892 19.631 1.00 85.50 210 LEU A CA 1
ATOM 1621 C C . LEU A 1 210 ? 20.194 -3.204 21.104 1.00 85.50 210 LEU A C 1
ATOM 1623 O O . LEU A 1 210 ? 19.107 -2.981 21.622 1.00 85.50 210 LEU A O 1
ATOM 1627 N N . THR A 1 211 ? 21.237 -3.634 21.807 1.00 90.75 211 THR A N 1
ATOM 1628 C CA . THR A 1 211 ? 21.284 -3.630 23.274 1.00 90.75 211 THR A CA 1
ATOM 1629 C C . THR A 1 211 ? 22.557 -2.922 23.723 1.00 90.75 211 THR A C 1
ATOM 1631 O O . THR A 1 211 ? 23.643 -3.211 23.223 1.00 90.75 211 THR A O 1
ATOM 1634 N N . THR A 1 212 ? 22.446 -1.968 24.645 1.00 91.38 212 THR A N 1
ATOM 1635 C CA . THR A 1 212 ? 23.583 -1.181 25.143 1.00 91.38 212 THR A CA 1
ATOM 1636 C C . THR A 1 212 ? 23.386 -0.783 26.599 1.00 91.38 212 THR A C 1
ATOM 1638 O O . THR A 1 212 ? 22.266 -0.632 27.063 1.00 91.38 212 THR A O 1
ATOM 1641 N N . GLN A 1 213 ? 24.476 -0.578 27.332 1.00 93.00 213 GLN A N 1
ATOM 1642 C CA . GLN A 1 213 ? 24.445 0.017 28.677 1.00 93.00 213 GLN A CA 1
ATOM 1643 C C . GLN A 1 213 ? 24.750 1.523 28.644 1.00 93.00 213 GLN A C 1
ATOM 1645 O O . GLN A 1 213 ? 24.742 2.197 29.671 1.00 93.00 213 GLN A O 1
ATOM 1650 N N . LYS A 1 214 ? 25.063 2.066 27.460 1.00 92.00 214 LYS A N 1
ATOM 1651 C CA . LYS A 1 214 ? 25.393 3.481 27.287 1.00 92.00 214 LYS A CA 1
ATOM 1652 C C . LYS A 1 214 ? 24.111 4.301 27.109 1.00 92.00 214 LYS A C 1
ATOM 1654 O O . LYS A 1 214 ? 23.269 3.912 26.303 1.00 92.00 214 LYS A O 1
ATOM 1659 N N . PRO A 1 215 ? 23.994 5.472 27.761 1.00 89.69 215 PRO A N 1
ATOM 1660 C CA . PRO A 1 215 ? 22.851 6.369 27.580 1.00 89.69 215 PRO A CA 1
ATOM 1661 C C . PRO A 1 215 ? 22.846 7.058 26.209 1.00 89.69 215 PRO A C 1
ATOM 1663 O O . PRO A 1 215 ? 21.834 7.624 25.818 1.00 89.69 215 PRO A O 1
ATOM 1666 N N . CYS A 1 216 ? 23.966 7.027 25.483 1.00 88.62 216 CYS A N 1
ATOM 1667 C CA . CYS A 1 216 ? 24.111 7.585 24.145 1.00 88.62 216 CYS A CA 1
ATOM 1668 C C . CYS A 1 216 ? 24.554 6.486 23.175 1.00 88.62 216 CYS A C 1
ATOM 1670 O O . CYS A 1 216 ? 25.534 5.777 23.434 1.00 88.62 216 CYS A O 1
ATOM 1672 N N . PHE A 1 217 ? 23.817 6.326 22.079 1.00 88.12 217 PHE A N 1
ATOM 1673 C CA . PHE A 1 217 ? 24.045 5.283 21.084 1.00 88.12 217 PHE A CA 1
ATOM 1674 C C . PHE A 1 217 ? 23.585 5.723 19.697 1.00 88.12 217 PHE A C 1
ATOM 1676 O O . PHE A 1 217 ? 22.743 6.603 19.551 1.00 88.12 217 PHE A O 1
ATOM 1683 N N . LYS A 1 218 ? 24.149 5.100 18.662 1.00 80.81 218 LYS A N 1
ATOM 1684 C CA . LYS A 1 218 ? 23.819 5.403 17.270 1.00 80.81 218 LYS A CA 1
ATOM 1685 C C . LYS A 1 218 ? 22.896 4.330 16.709 1.00 80.81 218 LYS A C 1
ATOM 1687 O O . LYS A 1 218 ? 23.231 3.148 16.772 1.00 80.81 218 LYS A O 1
ATOM 1692 N N . LEU A 1 219 ? 21.769 4.746 16.148 1.00 73.94 219 LEU A N 1
ATOM 1693 C CA . LEU A 1 219 ? 20.915 3.875 15.354 1.00 73.94 219 LEU A CA 1
ATOM 1694 C C . LEU A 1 219 ? 21.531 3.747 13.961 1.00 73.94 219 LEU A C 1
ATOM 1696 O O . LEU A 1 219 ? 21.877 4.740 13.317 1.00 73.94 219 LEU A O 1
ATOM 1700 N N . LYS A 1 220 ? 21.740 2.510 13.516 1.00 66.56 220 LYS A N 1
ATOM 1701 C CA . LYS A 1 220 ? 22.095 2.243 12.121 1.00 66.56 220 LYS A CA 1
ATOM 1702 C C . LYS A 1 220 ? 20.831 2.447 11.285 1.00 66.56 220 LYS A C 1
ATOM 1704 O O . LYS A 1 220 ? 19.757 2.104 11.768 1.00 66.56 220 LYS A O 1
ATOM 1709 N N . ASN A 1 221 ? 20.961 3.019 10.083 1.00 54.06 221 ASN A N 1
ATOM 1710 C CA . ASN A 1 221 ? 19.852 3.152 9.130 1.00 54.06 221 ASN A CA 1
ATOM 1711 C C . ASN A 1 221 ? 19.317 1.752 8.810 1.00 54.06 221 ASN A C 1
ATOM 1713 O O . ASN A 1 221 ? 19.836 1.067 7.932 1.00 54.06 221 ASN A O 1
ATOM 1717 N N . HIS A 1 222 ? 18.324 1.318 9.570 1.00 53.03 222 HIS A N 1
ATOM 1718 C CA . HIS A 1 222 ? 17.472 0.199 9.232 1.00 53.03 222 HIS A CA 1
ATOM 1719 C C . HIS A 1 222 ? 16.177 0.793 8.679 1.00 53.03 222 HIS A C 1
ATOM 1721 O O . HIS A 1 222 ? 15.798 1.901 9.059 1.00 53.03 222 HIS A O 1
ATOM 1727 N N . ALA A 1 223 ? 15.549 0.081 7.746 1.00 45.19 223 ALA A N 1
ATOM 1728 C CA . ALA A 1 223 ? 14.441 0.512 6.886 1.00 45.19 223 ALA A CA 1
ATOM 1729 C C . ALA A 1 223 ? 13.148 0.946 7.618 1.00 45.19 223 ALA A C 1
ATOM 1731 O O . ALA A 1 223 ? 12.107 1.117 6.995 1.00 45.19 223 ALA A O 1
ATOM 1732 N N . SER A 1 224 ? 13.188 1.130 8.939 1.00 53.94 224 SER A N 1
ATOM 1733 C CA . SER A 1 224 ? 12.050 1.515 9.762 1.00 53.94 224 SER A CA 1
ATOM 1734 C C . SER A 1 224 ? 12.178 2.970 10.234 1.00 53.94 224 SER A C 1
ATOM 1736 O O . SER A 1 224 ? 13.150 3.318 10.911 1.00 53.94 224 SER A O 1
ATOM 1738 N N . PRO A 1 225 ? 11.174 3.828 9.969 1.00 65.94 225 PRO A N 1
ATOM 1739 C CA . PRO A 1 225 ? 11.127 5.196 10.492 1.00 65.94 225 PRO A CA 1
ATOM 1740 C C . PRO A 1 225 ? 10.771 5.238 11.988 1.00 65.94 225 PRO A C 1
ATOM 1742 O O . PRO A 1 225 ? 10.652 6.311 12.574 1.00 65.94 225 PRO A O 1
ATOM 1745 N N . MET A 1 226 ? 10.564 4.081 12.622 1.00 74.00 226 MET A N 1
ATOM 1746 C CA . MET A 1 226 ? 10.043 3.953 13.975 1.00 74.00 226 MET A CA 1
ATOM 1747 C C . MET A 1 226 ? 10.778 2.857 14.744 1.00 74.00 226 MET A C 1
ATOM 1749 O O . MET A 1 226 ? 11.001 1.766 14.231 1.00 74.00 226 MET A O 1
ATOM 1753 N N . TYR A 1 227 ? 11.103 3.167 15.994 1.00 81.06 227 TYR A N 1
ATOM 1754 C CA . TYR A 1 227 ? 11.830 2.322 16.931 1.00 81.06 227 TYR A CA 1
ATOM 1755 C C . TYR A 1 227 ? 11.117 2.330 18.285 1.00 81.06 227 TYR A C 1
ATOM 1757 O O . TYR A 1 227 ? 10.566 3.356 18.697 1.00 81.06 227 TYR A O 1
ATOM 1765 N N . LEU A 1 228 ? 11.171 1.222 19.019 1.00 83.38 228 LEU A N 1
ATOM 1766 C CA . LEU A 1 228 ? 10.801 1.177 20.435 1.00 83.38 228 LEU A CA 1
ATOM 1767 C C . LEU A 1 228 ? 12.080 1.132 21.270 1.00 83.38 228 LEU A C 1
ATOM 1769 O O . LEU A 1 228 ? 12.922 0.265 21.075 1.00 83.38 228 LEU A O 1
ATOM 1773 N N . ILE A 1 229 ? 12.245 2.073 22.192 1.00 87.88 229 ILE A N 1
ATOM 1774 C CA . ILE A 1 229 ? 13.417 2.194 23.060 1.00 87.88 229 ILE A CA 1
ATOM 1775 C C . ILE A 1 229 ? 12.989 1.876 24.484 1.00 87.88 229 ILE A C 1
ATOM 1777 O O . ILE A 1 229 ? 12.350 2.693 25.146 1.00 87.88 229 ILE A O 1
ATOM 1781 N N . GLN A 1 230 ? 13.352 0.691 24.953 1.00 88.50 230 GLN A N 1
ATOM 1782 C CA . GLN A 1 230 ? 13.162 0.258 26.329 1.00 88.50 230 GLN A CA 1
ATOM 1783 C C . GLN A 1 230 ? 14.399 0.612 27.146 1.00 88.50 230 GLN A C 1
ATOM 1785 O O . GLN A 1 230 ? 15.510 0.219 26.801 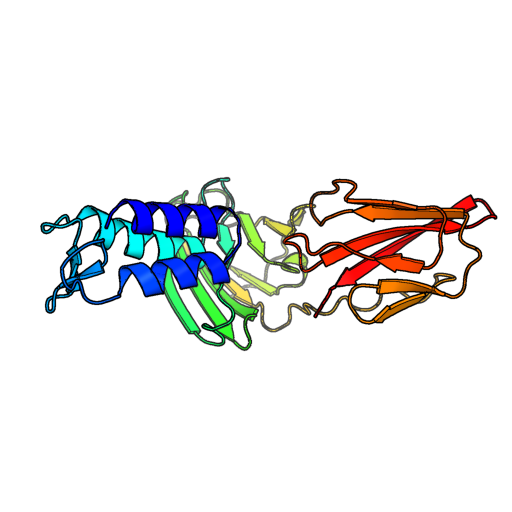1.00 88.50 230 GLN A O 1
ATOM 1790 N N . VAL A 1 231 ? 14.208 1.346 28.236 1.00 91.56 231 VAL A N 1
ATOM 1791 C CA . VAL A 1 231 ? 15.255 1.753 29.168 1.00 91.56 231 VAL A CA 1
ATOM 1792 C C . VAL A 1 231 ? 14.992 1.108 30.519 1.00 91.56 231 VAL A C 1
ATOM 1794 O O . VAL A 1 231 ? 13.926 1.284 31.107 1.00 91.56 231 VAL A O 1
ATOM 1797 N N . THR A 1 232 ? 15.996 0.403 31.021 1.00 88.94 232 THR A N 1
ATOM 1798 C CA . THR A 1 232 ? 16.066 -0.085 32.395 1.00 88.94 232 THR A CA 1
ATOM 1799 C C . THR A 1 232 ? 16.994 0.840 33.168 1.00 88.94 232 THR A C 1
ATOM 1801 O O . THR A 1 232 ? 18.157 1.014 32.785 1.00 88.94 232 THR A O 1
ATOM 1804 N N . ASP A 1 233 ? 16.502 1.464 34.235 1.00 88.81 233 ASP A N 1
ATOM 1805 C CA . ASP A 1 233 ? 17.325 2.296 35.112 1.00 88.81 233 ASP A CA 1
ATOM 1806 C C . ASP A 1 233 ? 18.096 1.450 36.147 1.00 88.81 233 ASP A C 1
ATOM 1808 O O . ASP A 1 233 ? 17.860 0.254 36.325 1.00 88.81 233 ASP A O 1
ATOM 1812 N N . LYS A 1 234 ? 19.044 2.064 36.862 1.00 87.88 234 LYS A N 1
ATOM 1813 C CA . LYS A 1 234 ? 19.805 1.382 37.929 1.00 87.88 234 LYS A CA 1
ATOM 1814 C C . LYS A 1 234 ? 18.975 0.987 39.157 1.00 87.88 234 LYS A C 1
ATOM 1816 O O . LYS A 1 234 ? 19.485 0.255 39.998 1.00 87.88 234 LYS A O 1
ATOM 1821 N N . LYS A 1 235 ? 17.744 1.484 39.288 1.00 85.88 235 LYS A N 1
ATOM 1822 C CA . LYS A 1 235 ? 16.799 1.084 40.340 1.00 85.88 235 LYS A CA 1
ATOM 1823 C C . LYS A 1 235 ? 15.962 -0.132 39.915 1.00 85.88 235 LYS A C 1
ATOM 1825 O O . LYS A 1 235 ? 15.232 -0.663 40.742 1.00 85.88 235 LYS A O 1
ATOM 1830 N N . GLY A 1 236 ? 16.098 -0.583 38.665 1.00 80.44 236 GLY A N 1
ATOM 1831 C CA . GLY A 1 236 ? 15.361 -1.708 38.096 1.00 80.44 236 GLY A CA 1
ATOM 1832 C C . GLY A 1 236 ? 14.038 -1.316 37.434 1.00 80.44 236 GLY A C 1
ATOM 1833 O O . GLY A 1 236 ? 13.305 -2.203 37.004 1.00 80.44 236 GLY A O 1
ATOM 1834 N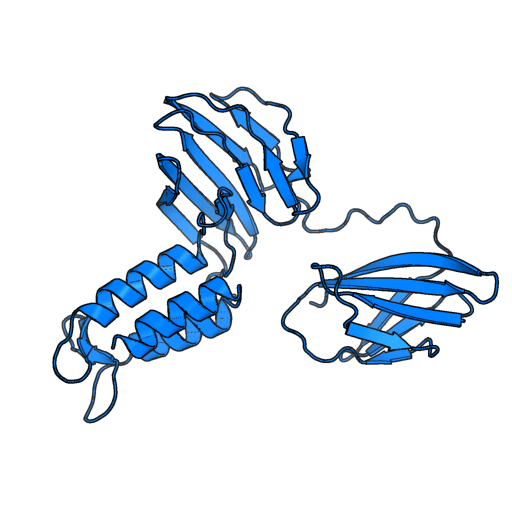 N . ASN A 1 237 ? 13.722 -0.022 37.318 1.00 82.56 237 ASN A N 1
ATOM 1835 C CA . ASN A 1 237 ? 12.515 0.424 36.628 1.00 82.56 237 ASN A CA 1
ATOM 1836 C C . ASN A 1 237 ? 12.703 0.288 35.120 1.00 82.56 237 ASN A C 1
ATOM 1838 O O . ASN A 1 237 ? 13.686 0.780 34.560 1.00 82.56 237 ASN A O 1
ATOM 1842 N N . VAL A 1 238 ? 11.728 -0.334 34.466 1.00 82.75 238 VAL A N 1
ATOM 1843 C CA . VAL A 1 238 ? 11.718 -0.553 33.022 1.00 82.75 238 VAL A CA 1
ATOM 1844 C C . VAL A 1 238 ? 10.660 0.342 32.398 1.00 82.75 238 VAL A C 1
ATOM 1846 O O . VAL A 1 238 ? 9.490 0.268 32.761 1.00 82.75 238 VAL A O 1
ATOM 1849 N N . ASN A 1 239 ? 11.062 1.176 31.445 1.00 82.50 239 ASN A N 1
ATOM 1850 C CA . ASN A 1 239 ? 10.172 2.103 30.758 1.00 82.50 239 ASN A CA 1
ATOM 1851 C C . ASN A 1 239 ? 10.469 2.106 29.253 1.00 82.50 239 ASN A C 1
ATOM 1853 O O . ASN A 1 239 ? 11.629 2.172 28.852 1.00 82.50 239 ASN A O 1
ATOM 1857 N N . THR A 1 240 ? 9.433 2.091 28.413 1.00 82.62 240 THR A N 1
ATOM 1858 C CA . THR A 1 240 ? 9.577 2.038 26.949 1.00 82.62 240 THR A CA 1
ATOM 1859 C C . THR A 1 240 ? 9.043 3.307 26.299 1.00 82.62 240 THR A C 1
ATOM 1861 O O . THR A 1 240 ? 7.943 3.756 26.614 1.00 82.62 240 THR A O 1
ATOM 1864 N N . ARG A 1 241 ? 9.804 3.884 25.361 1.00 80.31 241 ARG A N 1
ATOM 1865 C CA . ARG A 1 241 ? 9.391 5.029 24.541 1.00 80.31 241 ARG A CA 1
ATOM 1866 C C . ARG A 1 241 ? 9.486 4.716 23.058 1.00 80.31 241 ARG A C 1
ATOM 1868 O O . ARG A 1 241 ? 10.469 4.155 22.589 1.00 80.31 241 ARG A O 1
ATOM 1875 N N . LYS A 1 242 ? 8.485 5.161 22.307 1.00 80.69 242 LYS A N 1
ATOM 1876 C CA . LYS A 1 242 ? 8.519 5.152 20.846 1.00 80.69 242 LYS A CA 1
ATOM 1877 C C . LYS A 1 242 ? 9.355 6.329 20.342 1.00 80.69 242 LYS A C 1
ATOM 1879 O O . LYS A 1 242 ? 9.138 7.468 20.752 1.00 80.69 242 LYS A O 1
ATOM 1884 N N . LEU A 1 243 ? 10.287 6.043 19.441 1.00 76.06 243 LEU A N 1
ATOM 1885 C CA . LEU A 1 243 ? 11.078 7.020 18.707 1.00 76.06 243 LEU A CA 1
ATOM 1886 C C . LEU A 1 243 ? 10.714 6.935 17.227 1.00 76.06 243 LEU A C 1
ATOM 1888 O O . LEU A 1 243 ? 10.816 5.872 16.628 1.00 76.06 243 LEU A O 1
ATOM 1892 N N . VAL A 1 244 ? 10.314 8.058 16.641 1.00 68.50 244 VAL A N 1
ATOM 1893 C CA . VAL A 1 244 ? 10.099 8.185 15.196 1.00 68.50 244 VAL A CA 1
ATOM 1894 C C . VAL A 1 244 ? 11.203 9.085 14.657 1.00 68.50 244 VAL A C 1
ATOM 1896 O O . VAL A 1 244 ? 11.376 10.194 15.163 1.00 68.50 244 VAL A O 1
ATOM 1899 N N . LEU A 1 245 ? 11.978 8.594 13.693 1.00 61.28 245 LEU A N 1
ATOM 1900 C CA . LEU A 1 245 ? 12.978 9.396 12.993 1.00 61.28 245 LEU A CA 1
ATOM 1901 C C . LEU A 1 245 ? 12.286 10.121 11.831 1.00 61.28 245 LEU A C 1
ATOM 1903 O O . LEU A 1 245 ? 11.539 9.499 11.078 1.00 61.28 245 LEU A O 1
ATOM 1907 N N . SER A 1 246 ? 12.494 11.436 11.745 1.00 53.09 246 SER A N 1
ATOM 1908 C CA . SER A 1 246 ? 12.048 12.302 10.645 1.00 53.09 246 SER A CA 1
ATOM 1909 C C . SER A 1 246 ? 13.062 12.344 9.515 1.00 53.09 246 SER A C 1
ATOM 1911 O O . SER A 1 246 ? 14.262 12.444 9.870 1.00 53.09 246 SER A O 1
#

Radius of gyration: 21.62 Å; chains: 1; bounding box: 49×27×68 Å

Secondary structure (DSSP, 8-state):
-HHHHHHHHHHHHTT-HHHHHHHHHHHTSBP-SSS-EE-TT--EESSSB-THHHHHHHHHHHHHHEE-TTSSEEESTT--TT--SEEEEEEEETTTEEEEEEEETTEEEEEEEEESS---EEEE-TTGGGSEEEETTEEE--EE-TTSEEEE---TT-EEEEE-TT---S-----S--S-EEEEETTEEEEESS-EEEEEEE-TT--EEEEES-SEEEPP--S-SEEEEEEEETT--EEEEEEE--

InterPro domains:
  IPR008928 Six-hairpin glycosidase superfamily [SSF48208] (1-128)
  IPR013780 Glycosyl hydrolase, all-beta [G3DSA:2.60.40.1180] (47-165)
  IPR049053 Alpha fucosidase A-like, C-terminal domain [PF21307] (67-161)
  IPR054363 Glycosyl hydrolase family 95, catalytic domain [PF22124] (1-65)

Foldseek 3Di:
DQVLLVVLQVCLVVLAQASSVVSLVVQCDDDDPDAWHAHPVRFTPRPPGDNNSVVSSVVSVLSCQWAAPVVEIEGNSRHHQVPQWDKDFQDAHPQGKTWIWGHHRSFTFKIKIFRQAQPWYKYADQQQQPWFKDKPNHTDHWDADLRRMTTDRDGHGIIMMTGRNPRPPDDPPPPPPDQWDWDDDPQKIAIDRAAFQKKFKAASVGDTQDIDSHRIDGDDPDPGQKIKIWTQGPVRDIDIDIDGHD